Protein AF-A0A2W5YPB1-F1 (afdb_monomer)

Foldseek 3Di:
DDDDDDDDDDDDDDDDDDDDDDDDDDDDDDDDDDDDDDDDDDDDDDDDDDPPPPPPPPVDPCLPPVQPAAWDFADDLQRVNQLVLQCVLDVQFDSVLSSQLSNLLQVLLVVCLVQQVFDPPLVVSVVCVVVVVTLDQAQVLSQLSSLVSSVVVVGDQKDKFWKWFPPPDPPIHIWIWIHTPPDDRQQTKTWGSRRRSSGTIIGGQVRHVVTDIDTDPPVSVVCVVCVVVSCVSDDDDDPDPDPDPPPPDPPDDDDDD

Mean predicted aligned error: 16.76 Å

Radius of gyration: 35.08 Å; Cα contacts (8 Å, |Δi|>4): 303; chains: 1; bounding box: 70×131×102 Å

Solvent-accessible surface area (backbone atoms only — not comparable to full-atom values): 16280 Å² total; per-residue (Å²): 134,89,77,91,86,88,90,87,80,87,81,85,92,82,87,88,80,89,82,88,90,82,89,90,86,91,82,90,85,89,86,89,83,90,87,87,84,83,88,84,89,81,83,88,84,87,84,82,87,77,88,76,78,76,79,74,78,72,75,69,89,49,80,81,64,75,66,73,58,61,57,39,71,61,87,46,44,74,28,65,66,59,28,51,52,53,44,66,58,33,93,77,37,50,73,66,56,28,45,52,49,38,30,50,48,28,49,46,15,48,50,50,23,61,75,48,63,58,44,86,55,44,68,56,34,45,50,33,34,75,74,64,79,34,84,57,68,46,40,59,56,47,26,48,55,46,49,56,58,54,56,72,65,65,63,83,38,49,39,82,41,35,30,36,20,56,79,96,46,96,77,46,43,38,29,33,29,40,28,31,63,94,51,62,72,72,71,11,37,33,45,33,29,40,86,59,51,14,45,25,30,36,29,40,46,80,28,35,87,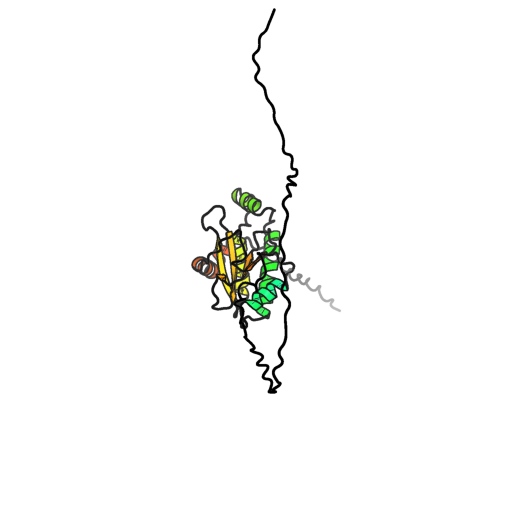94,54,65,73,43,82,38,66,65,60,40,50,52,48,71,76,39,48,71,72,66,50,66,67,47,86,72,80,72,76,76,77,71,80,70,77,74,77,76,72,76,79,72,82,77,85,81,131

Structure (mmCIF, N/CA/C/O backbone):
data_AF-A0A2W5YPB1-F1
#
_entry.id   AF-A0A2W5YPB1-F1
#
loop_
_atom_site.group_PDB
_atom_site.id
_atom_site.type_symbol
_atom_site.label_atom_id
_atom_site.label_alt_id
_atom_site.label_comp_id
_atom_site.label_asym_id
_atom_site.label_entity_id
_atom_site.label_seq_id
_atom_site.pdbx_PDB_ins_code
_atom_site.Cartn_x
_atom_site.Cartn_y
_atom_site.Cartn_z
_atom_site.occupancy
_atom_site.B_iso_or_equiv
_atom_site.auth_seq_id
_atom_site.auth_comp_id
_atom_site.auth_asym_id
_atom_site.auth_atom_id
_atom_site.pdbx_PDB_model_num
ATOM 1 N N . MET A 1 1 ? 52.268 45.381 -39.923 1.00 36.53 1 MET A N 1
ATOM 2 C CA . MET A 1 1 ? 51.675 46.737 -39.894 1.00 36.53 1 MET A CA 1
ATOM 3 C C . MET A 1 1 ? 50.297 46.598 -39.264 1.00 36.53 1 MET A C 1
ATOM 5 O O . MET A 1 1 ? 49.492 45.867 -39.812 1.00 36.53 1 MET A O 1
ATOM 9 N N . SER A 1 2 ? 50.185 46.884 -37.963 1.00 35.41 2 SER A N 1
ATOM 10 C CA . SER A 1 2 ? 49.563 48.104 -37.390 1.00 35.41 2 SER A CA 1
ATOM 11 C C . SER A 1 2 ? 48.044 48.158 -37.581 1.00 35.41 2 SER A C 1
ATOM 13 O O . SER A 1 2 ? 47.582 47.923 -38.683 1.00 35.41 2 SER A O 1
ATOM 15 N N . ALA A 1 3 ? 47.189 48.565 -36.645 1.00 39.56 3 ALA A N 1
A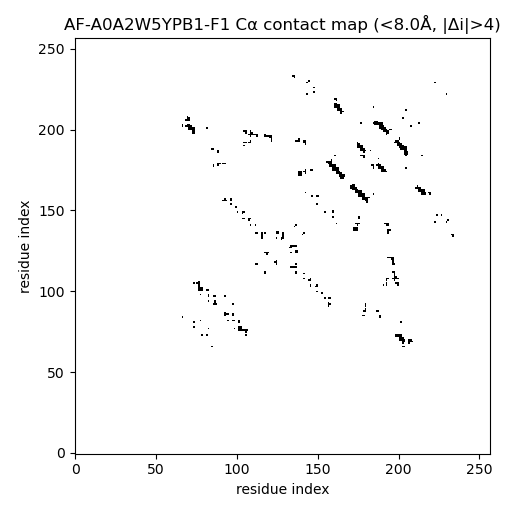TOM 16 C CA . ALA A 1 3 ? 47.226 48.856 -35.208 1.00 39.56 3 ALA A CA 1
ATOM 17 C C . ALA A 1 3 ? 45.791 49.336 -34.849 1.00 39.56 3 ALA A C 1
ATOM 19 O O . ALA A 1 3 ? 45.229 50.089 -35.631 1.00 39.56 3 ALA A O 1
ATOM 20 N N . VAL A 1 4 ? 45.260 48.943 -33.674 1.00 40.31 4 VAL A N 1
ATOM 21 C CA . VAL A 1 4 ? 44.560 49.794 -32.662 1.00 40.31 4 VAL A CA 1
ATOM 22 C C . VAL A 1 4 ? 43.273 50.554 -33.123 1.00 40.31 4 VAL A C 1
ATOM 24 O O . VAL A 1 4 ? 43.313 51.332 -34.058 1.00 40.31 4 VAL A O 1
ATOM 27 N N . ARG A 1 5 ? 42.082 50.472 -32.485 1.00 39.62 5 ARG A N 1
ATOM 28 C CA . ARG A 1 5 ? 41.764 50.938 -31.111 1.00 39.62 5 ARG A CA 1
ATOM 29 C C . ARG A 1 5 ? 40.332 50.565 -30.627 1.00 39.62 5 ARG A C 1
ATOM 31 O O . ARG A 1 5 ? 39.352 50.743 -31.335 1.00 39.62 5 ARG A O 1
ATOM 38 N N . THR A 1 6 ? 40.284 50.133 -29.364 1.00 41.47 6 THR A N 1
ATOM 39 C CA . THR A 1 6 ? 39.246 50.054 -28.296 1.00 41.47 6 THR A CA 1
ATOM 40 C C . THR A 1 6 ? 37.833 50.668 -28.422 1.00 41.47 6 THR A C 1
ATOM 42 O O . THR A 1 6 ? 37.699 51.847 -28.746 1.00 41.47 6 THR A O 1
ATOM 45 N N . ARG A 1 7 ? 36.857 50.010 -27.754 1.00 36.94 7 ARG A N 1
ATOM 46 C CA . ARG A 1 7 ? 36.173 50.574 -26.558 1.00 36.94 7 ARG A CA 1
ATOM 47 C C . ARG A 1 7 ? 35.634 49.476 -25.619 1.00 36.94 7 ARG A C 1
ATOM 49 O O . ARG A 1 7 ? 34.953 48.561 -26.056 1.00 36.94 7 ARG A O 1
ATOM 56 N N . SER A 1 8 ? 35.960 49.598 -24.331 1.00 33.66 8 SER A N 1
ATOM 57 C CA . SER A 1 8 ? 35.578 48.726 -23.208 1.00 33.66 8 SER A CA 1
ATOM 58 C C . SER A 1 8 ? 34.534 49.422 -22.320 1.00 33.66 8 SER A C 1
ATOM 60 O O . SER A 1 8 ? 34.609 50.639 -22.130 1.00 33.66 8 SER A O 1
ATOM 62 N N . ARG A 1 9 ? 33.593 48.652 -21.753 1.00 40.44 9 ARG A N 1
ATOM 63 C CA . ARG A 1 9 ? 32.772 49.012 -20.582 1.00 40.44 9 ARG A CA 1
ATOM 64 C C . ARG A 1 9 ? 32.703 47.817 -19.612 1.00 40.44 9 ARG A C 1
ATOM 66 O O . ARG A 1 9 ? 32.004 46.848 -19.867 1.00 40.44 9 ARG A O 1
ATOM 73 N N . ASN A 1 10 ? 33.515 47.897 -18.554 1.00 33.47 10 ASN A N 1
ATOM 74 C CA . ASN A 1 10 ? 33.201 47.778 -17.111 1.00 33.47 10 ASN A CA 1
ATOM 75 C C . ASN A 1 10 ? 31.731 47.424 -16.730 1.00 33.47 10 ASN A C 1
ATOM 77 O O . ASN A 1 10 ? 30.825 47.943 -17.365 1.00 33.47 10 ASN A O 1
ATOM 81 N N . PHE A 1 11 ? 31.386 46.676 -15.663 1.00 34.41 11 PHE A N 1
ATOM 82 C CA . PHE A 1 11 ? 32.069 46.400 -14.386 1.00 34.41 11 PHE A CA 1
ATOM 83 C C . PHE A 1 11 ? 31.413 45.222 -13.607 1.00 34.41 11 PHE A C 1
ATOM 85 O O . PHE A 1 11 ? 30.234 44.934 -13.782 1.00 34.41 11 PHE A O 1
ATOM 92 N N . ARG A 1 12 ? 32.220 44.618 -12.719 1.00 35.50 12 ARG A N 1
ATOM 93 C CA . ARG A 1 12 ? 31.981 43.613 -11.646 1.00 35.50 12 ARG A CA 1
ATOM 94 C C . ARG A 1 12 ? 30.750 43.927 -10.762 1.00 35.50 12 ARG A C 1
ATOM 96 O O . ARG A 1 12 ? 30.466 45.099 -10.561 1.00 35.50 12 ARG A O 1
ATOM 103 N N . GLY A 1 13 ? 29.987 42.985 -10.193 1.00 36.00 13 GLY A N 1
ATOM 104 C CA . GLY A 1 13 ? 30.371 41.803 -9.402 1.00 36.00 13 GLY A CA 1
ATOM 105 C C . GLY A 1 13 ? 30.494 42.168 -7.908 1.00 36.00 13 GLY A C 1
ATOM 106 O O . GLY A 1 13 ? 31.365 42.976 -7.592 1.00 36.00 13 GLY A O 1
ATOM 107 N N . ARG A 1 14 ? 29.622 41.630 -7.032 1.00 37.34 14 ARG A N 1
ATOM 108 C CA . ARG A 1 14 ? 29.717 41.517 -5.544 1.00 37.34 14 ARG A CA 1
ATOM 109 C C . ARG A 1 14 ? 28.406 40.883 -5.021 1.00 37.34 14 ARG A C 1
ATOM 111 O O . ARG A 1 14 ? 27.349 41.393 -5.366 1.00 37.34 14 ARG A O 1
ATOM 118 N N . GLU A 1 15 ? 28.382 39.661 -4.481 1.00 37.25 15 GLU A N 1
ATOM 119 C CA . GLU A 1 15 ? 28.854 39.156 -3.166 1.00 37.25 15 GLU A CA 1
ATOM 120 C C . GLU A 1 15 ? 28.053 39.681 -1.959 1.00 37.25 15 GLU A C 1
ATOM 122 O O . GLU A 1 15 ? 27.931 40.886 -1.743 1.00 37.25 15 GLU A O 1
ATOM 127 N N . PHE A 1 16 ? 27.518 38.710 -1.212 1.00 39.00 16 PHE A N 1
ATOM 128 C CA . PHE A 1 16 ? 26.750 38.771 0.032 1.00 39.00 16 PHE A CA 1
ATOM 129 C C . PHE A 1 16 ? 27.633 39.134 1.240 1.00 39.00 16 PHE A C 1
ATOM 131 O O . PHE A 1 16 ? 28.774 38.691 1.318 1.00 39.00 16 PHE A O 1
ATOM 138 N N . SER A 1 17 ? 27.071 39.832 2.234 1.00 35.50 17 SER A N 1
ATOM 139 C CA . SER A 1 17 ? 27.480 39.701 3.642 1.00 35.50 17 SER A CA 1
ATOM 140 C C . SER A 1 17 ? 26.365 40.169 4.579 1.00 35.50 17 SER A C 1
ATOM 142 O O . SER A 1 17 ? 25.800 41.247 4.400 1.00 35.50 17 SER A O 1
ATOM 144 N N . GLU A 1 18 ? 26.091 39.344 5.589 1.00 37.59 18 GLU A N 1
ATOM 145 C CA . GLU A 1 18 ? 25.415 39.674 6.848 1.00 37.59 18 GLU A CA 1
ATOM 146 C C . GLU A 1 18 ? 26.130 40.828 7.579 1.00 37.59 18 GLU A C 1
ATOM 148 O O . GLU A 1 18 ? 27.333 41.002 7.373 1.00 37.59 18 GLU A O 1
ATOM 153 N N . PHE A 1 19 ? 25.408 41.583 8.429 1.00 32.97 19 PHE A N 1
ATOM 154 C CA . PHE A 1 19 ? 25.691 41.810 9.868 1.00 32.97 19 PHE A CA 1
ATOM 155 C C . PHE A 1 19 ? 24.983 43.077 10.420 1.00 32.97 19 PHE A C 1
ATOM 157 O O . PHE A 1 19 ? 25.068 44.151 9.834 1.00 32.97 19 PHE A O 1
ATOM 164 N N . LEU A 1 20 ? 24.344 42.912 11.588 1.00 33.34 20 LEU A N 1
ATOM 165 C CA . LEU A 1 20 ? 24.031 43.887 12.654 1.00 33.34 20 LEU A CA 1
ATOM 166 C C . LEU A 1 20 ? 23.312 45.217 12.346 1.00 33.34 20 LEU A C 1
ATOM 168 O O . LEU A 1 20 ? 23.898 46.165 11.834 1.00 33.34 20 LEU A O 1
ATOM 172 N N . ILE A 1 21 ? 22.112 45.365 12.922 1.00 34.91 21 ILE A N 1
ATOM 173 C CA . ILE A 1 21 ? 21.618 46.661 13.411 1.00 34.91 21 ILE A CA 1
ATOM 174 C C . ILE A 1 21 ? 21.247 46.495 14.887 1.00 34.91 21 ILE A C 1
ATOM 176 O O . ILE A 1 21 ? 20.274 45.830 15.234 1.00 34.91 21 ILE A O 1
ATOM 180 N N . GLU A 1 22 ? 22.064 47.102 15.741 1.00 34.94 22 GLU A N 1
ATOM 181 C CA . GLU A 1 22 ? 21.822 47.335 17.160 1.00 34.94 22 GLU A CA 1
ATOM 182 C C . GLU A 1 22 ? 21.812 48.858 17.380 1.00 34.94 22 GLU A C 1
ATOM 184 O O . GLU A 1 22 ? 22.595 49.567 16.747 1.00 34.94 22 GLU A O 1
ATOM 189 N N . ARG A 1 23 ? 20.991 49.299 18.346 1.00 38.91 23 ARG A N 1
ATOM 190 C CA . ARG A 1 23 ? 20.948 50.620 19.015 1.00 38.91 23 ARG A CA 1
ATOM 191 C C . ARG A 1 23 ? 20.133 51.730 18.340 1.00 38.91 23 ARG A C 1
ATOM 193 O O . ARG A 1 23 ? 20.544 52.317 17.352 1.00 38.91 23 ARG A O 1
ATOM 200 N N . ASP A 1 24 ? 19.032 52.102 18.997 1.00 35.56 24 ASP A N 1
ATOM 201 C CA . ASP A 1 24 ? 19.035 53.357 19.758 1.00 35.56 24 ASP A CA 1
ATOM 202 C C . ASP A 1 24 ? 18.019 53.348 20.918 1.00 35.56 24 ASP A C 1
ATOM 204 O O . ASP A 1 24 ? 16.839 53.038 20.773 1.00 35.56 24 ASP A O 1
ATOM 208 N N . LEU A 1 25 ? 18.549 53.675 22.098 1.00 31.39 25 LEU A N 1
ATOM 209 C CA . LEU A 1 25 ? 17.903 53.895 23.391 1.00 31.39 25 LEU A CA 1
ATOM 210 C C . LEU A 1 25 ? 17.980 55.399 23.682 1.00 31.39 25 LEU A C 1
ATOM 212 O O . LEU A 1 25 ? 19.091 55.920 23.652 1.00 31.39 25 LEU A O 1
ATOM 216 N N . ALA A 1 26 ? 16.872 56.056 24.058 1.00 32.38 26 ALA A N 1
ATOM 217 C CA . ALA A 1 26 ? 16.827 57.066 25.137 1.00 32.38 26 ALA A CA 1
ATOM 218 C C . ALA A 1 26 ? 15.461 57.780 25.263 1.00 32.38 26 ALA A C 1
ATOM 220 O O . ALA A 1 26 ? 14.990 58.374 24.298 1.00 32.38 26 ALA A O 1
ATOM 221 N N . ALA A 1 27 ? 14.923 57.767 26.499 1.00 32.59 27 ALA A N 1
ATOM 222 C CA . ALA A 1 27 ? 14.118 58.781 27.234 1.00 32.59 27 ALA A CA 1
ATOM 223 C C . ALA A 1 27 ? 13.017 58.064 28.069 1.00 32.59 27 ALA A C 1
ATOM 225 O O . ALA A 1 27 ? 12.067 57.558 27.488 1.00 32.59 27 ALA A O 1
ATOM 226 N N . VAL A 1 28 ? 13.103 57.776 29.387 1.00 32.88 28 VAL A N 1
ATOM 227 C CA . VAL A 1 28 ? 13.356 58.581 30.622 1.00 32.88 28 VAL A CA 1
ATOM 228 C C . VAL A 1 28 ? 12.350 59.741 30.762 1.00 32.88 28 VAL A C 1
ATOM 230 O O . VAL A 1 28 ? 12.279 60.547 29.851 1.00 32.88 28 VAL A O 1
ATOM 233 N N . SER A 1 29 ? 11.598 60.007 31.845 1.00 31.31 29 SER A N 1
ATOM 234 C CA . SER A 1 29 ? 11.254 59.377 33.140 1.00 31.31 29 SER A CA 1
ATOM 235 C C . SER A 1 29 ? 10.199 60.276 33.849 1.00 31.31 29 SER A C 1
ATOM 237 O O . SER A 1 29 ? 10.063 61.448 33.503 1.00 31.31 29 SER A O 1
ATOM 239 N N . ALA A 1 30 ? 9.572 59.735 34.907 1.00 34.03 30 ALA A N 1
ATOM 240 C CA . ALA A 1 30 ? 8.941 60.388 36.072 1.00 34.03 30 ALA A CA 1
ATOM 241 C C . ALA A 1 30 ? 7.451 60.797 36.007 1.00 34.03 30 ALA A C 1
ATOM 243 O O . ALA A 1 30 ? 7.074 61.721 35.296 1.00 34.03 30 ALA A O 1
ATOM 244 N N . LYS A 1 31 ? 6.623 60.245 36.919 1.00 32.19 31 LYS A N 1
ATOM 245 C CA . LYS A 1 31 ? 6.399 60.821 38.270 1.00 32.19 31 LYS A CA 1
ATOM 246 C C . LYS A 1 31 ? 5.488 59.934 39.145 1.00 32.19 31 LYS A C 1
ATOM 248 O O . LYS A 1 31 ? 4.359 59.631 38.782 1.00 32.19 31 LYS A O 1
ATOM 253 N N . GLN A 1 32 ? 5.975 59.579 40.334 1.00 34.25 32 GLN A N 1
ATOM 254 C CA . GLN A 1 32 ? 5.224 58.996 41.456 1.00 34.25 32 GLN A CA 1
ATOM 255 C C . GLN A 1 32 ? 4.548 60.102 42.290 1.00 34.25 32 GLN A C 1
ATOM 257 O O . GLN A 1 32 ? 5.156 61.146 42.531 1.00 34.25 32 GLN A O 1
ATOM 262 N N . LYS A 1 33 ? 3.345 59.838 42.819 1.00 36.00 33 LYS A N 1
ATOM 263 C CA . LYS A 1 33 ? 2.802 60.469 44.037 1.00 36.00 33 LYS A CA 1
ATOM 264 C C . LYS A 1 33 ? 2.030 59.418 44.835 1.00 36.00 33 LYS A C 1
ATOM 266 O O . LYS A 1 33 ? 1.100 58.815 44.313 1.00 36.00 33 LYS A O 1
ATOM 271 N N . GLY A 1 34 ? 2.448 59.192 46.077 1.00 32.06 34 GLY A N 1
ATOM 272 C CA . GLY A 1 34 ? 1.743 58.346 47.035 1.00 32.06 34 GLY A CA 1
ATOM 273 C C . GLY A 1 34 ? 0.664 59.109 47.797 1.00 32.06 34 GLY A C 1
ATOM 274 O O . GLY A 1 34 ? 0.725 60.332 47.889 1.00 32.06 34 GLY A O 1
ATOM 275 N N . VAL A 1 35 ? -0.271 58.365 48.389 1.00 34.91 35 VAL A N 1
ATOM 276 C CA . VAL A 1 35 ? -1.017 58.754 49.593 1.00 34.91 35 VAL A CA 1
ATOM 277 C C . VAL A 1 35 ? -1.272 57.483 50.402 1.00 34.91 35 VAL A C 1
ATOM 279 O O . VAL A 1 35 ? -1.784 56.491 49.893 1.00 34.91 35 VAL A O 1
ATOM 282 N N . MET A 1 36 ? -0.880 57.531 51.668 1.00 31.61 36 MET A N 1
ATOM 283 C CA . MET A 1 36 ? -1.140 56.554 52.714 1.00 31.61 36 MET A CA 1
ATOM 284 C C . MET A 1 36 ? -2.162 57.211 53.646 1.00 31.61 36 MET A C 1
ATOM 286 O O . MET A 1 36 ? -1.851 58.287 54.143 1.00 31.61 36 MET A O 1
ATOM 290 N N . PHE A 1 37 ? -3.340 56.619 53.894 1.00 30.28 37 PHE A N 1
ATOM 291 C CA . PHE A 1 37 ? -4.067 56.809 55.163 1.00 30.28 37 PHE A CA 1
ATOM 292 C C . PHE A 1 37 ? -5.229 55.804 55.357 1.00 30.28 37 PHE A C 1
ATOM 294 O O . PHE A 1 37 ? -6.240 55.832 54.668 1.00 30.28 37 PHE A O 1
ATOM 301 N N . THR A 1 38 ? -5.055 54.977 56.394 1.00 33.53 38 THR A N 1
ATOM 302 C CA . THR A 1 38 ? -6.007 54.597 57.463 1.00 33.53 38 THR A CA 1
ATOM 303 C C . THR A 1 38 ? -7.209 53.658 57.280 1.00 33.53 38 THR A C 1
ATOM 305 O O . THR A 1 38 ? -8.191 53.971 56.626 1.00 33.53 38 THR A O 1
ATOM 308 N N . ARG A 1 39 ? -7.144 52.600 58.116 1.00 37.84 39 ARG A N 1
ATOM 309 C CA . ARG A 1 39 ? -8.140 52.055 59.073 1.00 37.84 39 ARG A CA 1
ATOM 310 C C . ARG A 1 39 ? -9.594 51.880 58.600 1.00 37.84 39 ARG A C 1
ATOM 312 O O . ARG A 1 39 ? -10.325 52.858 58.520 1.00 37.84 39 ARG A O 1
ATOM 319 N N . ARG A 1 40 ? -10.088 50.636 58.682 1.00 40.41 40 ARG A N 1
ATOM 320 C CA . ARG A 1 40 ? -11.016 50.191 59.752 1.00 40.41 40 ARG A CA 1
ATOM 321 C C . ARG A 1 40 ? -11.336 48.694 59.663 1.00 40.41 40 ARG A C 1
ATOM 323 O O . ARG A 1 40 ? -11.463 48.130 58.587 1.00 40.41 40 ARG A O 1
ATOM 330 N N . CYS A 1 41 ? -11.440 48.095 60.845 1.00 40.72 41 CYS A N 1
ATOM 331 C CA . CYS A 1 41 ? -11.852 46.729 61.143 1.00 40.72 41 CYS A CA 1
ATOM 332 C C . CYS A 1 41 ? -13.292 46.452 60.690 1.00 40.72 41 CYS A C 1
ATOM 334 O O . CYS A 1 41 ? -14.121 47.332 60.884 1.00 40.72 41 CYS A O 1
ATOM 336 N N . PHE A 1 42 ? -13.604 45.228 60.247 1.00 40.00 42 PHE A N 1
ATOM 337 C CA . PHE A 1 42 ? -14.906 44.585 60.485 1.00 40.00 42 PHE A CA 1
ATOM 338 C C . PHE A 1 42 ? -14.801 43.048 60.381 1.00 40.00 42 PHE A C 1
ATOM 340 O O . PHE A 1 42 ? -14.468 42.502 59.339 1.00 40.00 42 PHE A O 1
ATOM 347 N N . ASN A 1 43 ? -15.038 42.421 61.536 1.00 36.38 43 ASN A N 1
ATOM 348 C CA . ASN A 1 43 ? -15.650 41.134 61.886 1.00 36.38 43 ASN A CA 1
ATOM 349 C C . ASN A 1 43 ? -15.561 39.869 61.008 1.00 36.38 43 ASN A C 1
ATOM 351 O O . ASN A 1 43 ? -15.847 39.836 59.818 1.00 36.38 43 ASN A O 1
ATOM 355 N N . ALA A 1 44 ? -15.303 38.789 61.750 1.00 39.47 44 ALA A N 1
ATOM 356 C CA . ALA A 1 44 ? -15.444 37.378 61.434 1.00 39.47 44 ALA A CA 1
ATOM 357 C C . ALA A 1 44 ? -16.850 36.958 60.968 1.00 39.47 44 ALA A C 1
ATOM 359 O O . ALA A 1 44 ? -17.840 37.464 61.489 1.00 39.47 44 ALA A O 1
ATOM 360 N N . ALA A 1 45 ? -16.916 35.922 60.125 1.00 41.34 45 ALA A N 1
ATOM 361 C CA . ALA A 1 45 ? -17.815 34.780 60.311 1.00 41.34 45 ALA A CA 1
ATOM 362 C C . ALA A 1 45 ? -17.443 33.615 59.376 1.00 41.34 45 ALA A C 1
ATOM 364 O O . ALA A 1 45 ? -16.977 33.790 58.255 1.00 41.34 45 ALA A O 1
ATOM 365 N N . ILE A 1 46 ? -17.646 32.429 59.932 1.00 45.59 46 ILE A N 1
ATOM 366 C CA . ILE A 1 46 ? -17.407 31.061 59.467 1.00 45.59 46 ILE A CA 1
ATOM 367 C C . ILE A 1 46 ? -18.370 30.701 58.314 1.00 45.59 46 ILE A C 1
ATOM 369 O O . ILE A 1 46 ? -19.464 31.253 58.270 1.00 45.59 46 ILE A O 1
ATOM 373 N N . VAL A 1 47 ? -18.003 29.747 57.439 1.00 41.75 47 VAL A N 1
ATOM 374 C CA . VAL A 1 47 ? -18.781 28.516 57.119 1.00 41.75 47 VAL A CA 1
ATOM 375 C C . VAL A 1 47 ? -18.326 27.848 55.807 1.00 41.75 47 VAL A C 1
ATOM 377 O O . VAL A 1 47 ? -18.365 28.431 54.733 1.00 41.75 47 VAL A O 1
ATOM 380 N N . ALA A 1 48 ? -17.963 26.573 55.990 1.00 40.78 48 ALA A N 1
ATOM 381 C CA . ALA A 1 48 ? -18.111 25.383 55.147 1.00 40.78 48 ALA A CA 1
ATOM 382 C C . ALA A 1 48 ? -17.556 25.335 53.718 1.00 40.78 48 ALA A C 1
ATOM 384 O O . ALA A 1 48 ? -17.873 26.116 52.827 1.00 40.78 48 ALA A O 1
ATOM 385 N N . GLY A 1 49 ? -16.785 24.268 53.511 1.00 45.19 49 GLY A N 1
ATOM 386 C CA . GLY A 1 49 ? -16.297 23.843 52.219 1.00 45.19 49 GLY A CA 1
ATOM 387 C C . GLY A 1 49 ? -17.369 23.237 51.321 1.00 45.19 49 GLY A C 1
ATOM 388 O O . GLY A 1 49 ? -18.367 22.678 51.765 1.00 45.19 49 GLY A O 1
ATOM 389 N N . ALA A 1 50 ? -17.060 23.303 50.035 1.00 46.62 50 ALA A N 1
ATOM 390 C CA . ALA A 1 50 ? -17.501 22.379 49.006 1.00 46.62 50 ALA A CA 1
ATOM 391 C C . ALA A 1 50 ? -16.482 22.491 47.864 1.00 46.62 50 ALA A C 1
ATOM 393 O O . ALA A 1 50 ? -16.616 23.313 46.959 1.00 46.62 50 ALA A O 1
ATOM 394 N N . THR A 1 51 ? -15.409 21.701 47.920 1.00 48.25 51 THR A N 1
ATOM 395 C CA . THR A 1 51 ? -14.544 21.470 46.757 1.00 48.25 51 THR A CA 1
ATOM 396 C C . THR A 1 51 ? -15.315 20.612 45.761 1.00 48.25 51 THR A C 1
ATOM 398 O O . THR A 1 51 ? -15.217 19.388 45.765 1.00 48.25 51 THR A O 1
ATOM 401 N N . ALA A 1 52 ? -16.120 21.259 44.922 1.00 47.53 52 ALA A N 1
ATOM 402 C CA . ALA A 1 52 ? -16.665 20.653 43.720 1.00 47.53 52 ALA A CA 1
ATOM 403 C C . ALA A 1 52 ? -15.524 20.524 42.703 1.00 47.53 52 ALA A C 1
ATOM 405 O O . ALA A 1 52 ? -15.233 21.441 41.937 1.00 47.53 52 ALA A O 1
ATOM 406 N N . MET A 1 53 ? -14.832 19.384 42.736 1.00 51.12 53 MET A N 1
ATOM 407 C CA . MET A 1 53 ? -13.914 18.981 41.678 1.00 51.12 53 MET A CA 1
ATOM 408 C C . MET A 1 53 ? -14.771 18.652 40.453 1.00 51.12 53 MET A C 1
ATOM 410 O O . MET A 1 53 ? -15.240 17.530 40.277 1.00 51.12 53 MET A O 1
ATOM 414 N N . ALA A 1 54 ? -15.056 19.670 39.642 1.00 44.09 54 ALA A N 1
ATOM 415 C CA . ALA A 1 54 ? -15.644 19.483 38.331 1.00 44.09 54 ALA A CA 1
ATOM 416 C C . ALA A 1 54 ? -14.632 18.704 37.483 1.00 44.09 54 ALA A C 1
ATOM 418 O O . ALA A 1 54 ? -13.698 19.275 36.922 1.00 44.09 54 ALA A O 1
ATOM 419 N N . LEU A 1 55 ? -14.805 17.382 37.407 1.00 48.91 55 LEU A N 1
ATOM 420 C CA . LEU A 1 55 ? -14.237 16.571 36.338 1.00 48.91 55 LEU A CA 1
ATOM 421 C C . LEU A 1 55 ? -14.957 16.970 35.049 1.00 48.91 55 LEU A C 1
ATOM 423 O O . LEU A 1 55 ? -15.863 16.292 34.570 1.00 48.91 55 LEU A O 1
ATOM 427 N N . ALA A 1 56 ? -14.557 18.114 34.498 1.00 48.56 56 ALA A N 1
ATOM 428 C CA . ALA A 1 56 ? -14.722 18.380 33.090 1.00 48.56 56 ALA A CA 1
ATOM 429 C C . ALA A 1 56 ? -13.895 17.314 32.368 1.00 48.56 56 ALA A C 1
ATOM 431 O O . ALA A 1 56 ? -12.687 17.455 32.175 1.00 48.56 56 ALA A O 1
ATOM 432 N N . VAL A 1 57 ? -14.550 16.211 32.001 1.00 50.06 57 VAL A N 1
ATOM 433 C CA . VAL A 1 57 ? -14.078 15.344 30.927 1.00 50.06 57 VAL A CA 1
ATOM 434 C C . VAL A 1 57 ? -14.194 16.185 29.661 1.00 50.06 57 VAL A C 1
ATOM 436 O O . VAL A 1 57 ? -15.145 16.084 28.892 1.00 50.06 57 VAL A O 1
ATOM 439 N N . CYS A 1 58 ? -13.225 17.080 29.472 1.00 40.47 58 CYS A N 1
ATOM 440 C CA . CYS A 1 58 ? -12.832 17.520 28.154 1.00 40.47 58 CYS A CA 1
ATOM 441 C C . CYS A 1 58 ? -12.421 16.240 27.439 1.00 40.47 58 CYS A C 1
ATOM 443 O O . CYS A 1 58 ? -11.291 15.793 27.598 1.00 40.47 58 CYS A O 1
ATOM 445 N N . ALA A 1 59 ? -13.350 15.605 26.725 1.00 54.41 59 ALA A N 1
ATOM 446 C CA . ALA A 1 59 ? -12.991 14.676 25.675 1.00 54.41 59 ALA A CA 1
ATOM 447 C C . ALA A 1 59 ? -12.254 15.532 24.647 1.00 54.41 59 ALA A C 1
ATOM 449 O O . ALA A 1 59 ? -12.900 16.321 23.949 1.00 54.41 59 ALA A O 1
ATOM 450 N N . PRO A 1 60 ? -10.913 15.485 24.581 1.00 42.06 60 PRO A N 1
ATOM 451 C CA . PRO A 1 60 ? -10.240 16.223 23.549 1.00 42.06 60 PRO A CA 1
ATOM 452 C C . PRO A 1 60 ? -10.630 15.514 22.257 1.00 42.06 60 PRO A C 1
ATOM 454 O O . PRO A 1 60 ? -10.629 14.286 22.156 1.00 42.06 60 PRO A O 1
ATOM 457 N N . SER A 1 61 ? -10.982 16.287 21.250 1.00 50.22 61 SER A N 1
ATOM 458 C CA . SER A 1 61 ? -10.966 15.869 19.859 1.00 50.22 61 SER A CA 1
ATOM 459 C C . SER A 1 61 ? -9.518 15.526 19.460 1.00 50.22 61 SER A C 1
ATOM 461 O O . SER A 1 61 ? -8.874 16.243 18.707 1.00 50.22 61 SER A O 1
ATOM 463 N N . THR A 1 62 ? -8.971 14.432 20.000 1.00 40.72 62 THR A N 1
ATOM 464 C CA . THR A 1 62 ? -7.587 13.962 19.813 1.00 40.72 62 THR A CA 1
ATOM 465 C C . THR A 1 62 ? -7.455 12.923 18.713 1.00 40.72 62 THR A C 1
AT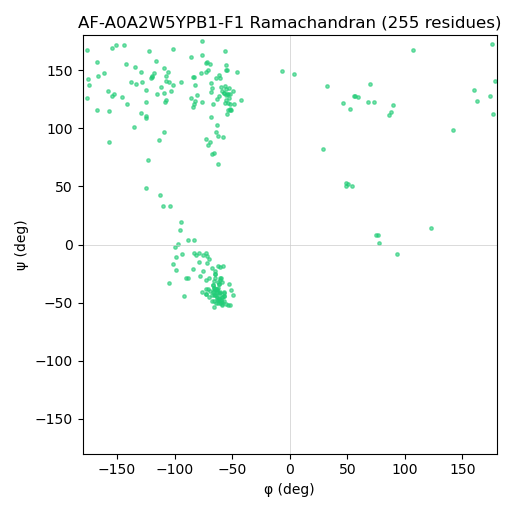OM 467 O O . THR A 1 62 ? -6.398 12.318 18.568 1.00 40.72 62 THR A O 1
ATOM 470 N N . ARG A 1 63 ? -8.470 12.715 17.871 1.00 42.28 63 ARG A N 1
ATOM 471 C CA . ARG A 1 63 ? -8.337 11.751 16.767 1.00 42.28 63 ARG A CA 1
ATOM 472 C C . ARG A 1 63 ? -7.274 12.170 15.736 1.00 42.28 63 ARG A C 1
ATOM 474 O O . ARG A 1 63 ? -6.713 11.307 15.078 1.00 42.28 63 ARG A O 1
ATOM 481 N N . ALA A 1 64 ? -6.946 13.465 15.652 1.00 39.16 64 ALA A N 1
ATOM 482 C CA . ALA A 1 64 ? -5.956 14.005 14.714 1.00 39.16 64 ALA A CA 1
ATOM 483 C C . ALA A 1 64 ? -4.490 13.924 15.196 1.00 39.16 64 ALA A C 1
ATOM 485 O O . ALA A 1 64 ? -3.590 13.936 14.368 1.00 39.16 64 ALA A O 1
ATOM 486 N N . SER A 1 65 ? -4.234 13.805 16.507 1.00 44.91 65 SER A N 1
ATOM 487 C CA . SER A 1 65 ? -2.863 13.745 17.062 1.00 44.91 65 SER A CA 1
ATOM 488 C C . SER A 1 65 ? -2.395 12.309 17.368 1.00 44.91 65 SER A C 1
ATOM 490 O O . SER A 1 65 ? -1.219 12.054 17.605 1.00 44.91 65 SER A O 1
ATOM 492 N N . LEU A 1 66 ? -3.303 11.328 17.316 1.00 44.56 66 LEU A N 1
ATOM 493 C CA . LEU A 1 66 ? -3.023 9.931 17.682 1.00 44.56 66 LEU A CA 1
ATOM 494 C C . LEU A 1 66 ? -2.281 9.111 16.606 1.00 44.56 66 LEU A C 1
ATOM 496 O O . LEU A 1 66 ? -1.862 7.990 16.894 1.00 44.56 66 LEU A O 1
ATOM 500 N N . PHE A 1 67 ? -2.093 9.661 15.400 1.00 51.00 67 PHE A N 1
ATOM 501 C CA . PHE A 1 67 ? -1.286 9.050 14.333 1.00 51.00 67 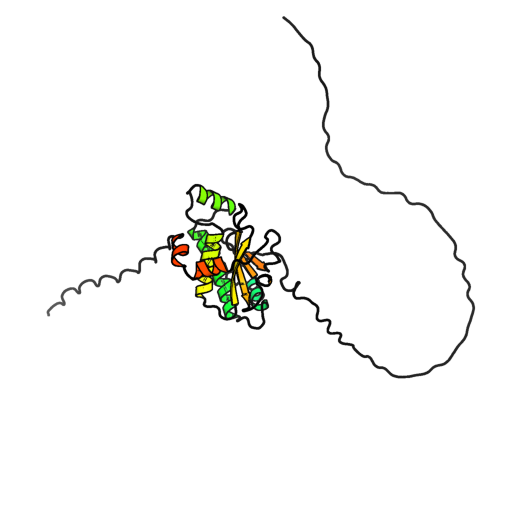PHE A CA 1
ATOM 502 C C . PHE A 1 67 ? 0.131 9.620 14.208 1.00 51.00 67 PHE A C 1
ATOM 504 O O . PHE A 1 67 ? 0.873 9.104 13.388 1.00 51.00 67 PHE A O 1
ATOM 511 N N . GLY A 1 68 ? 0.496 10.625 15.020 1.00 43.62 68 GLY A N 1
ATOM 512 C CA . GLY A 1 68 ? 1.858 11.143 15.184 1.00 43.62 68 GLY A CA 1
ATOM 513 C C . GLY A 1 68 ? 2.789 11.006 13.976 1.00 43.62 68 GLY A C 1
ATOM 514 O O . GLY A 1 68 ? 3.635 10.121 13.974 1.00 43.62 68 GLY A O 1
ATOM 515 N N . GLY A 1 69 ? 2.691 11.926 13.020 1.00 66.56 69 GLY A N 1
ATOM 516 C CA . GLY A 1 69 ? 3.780 12.188 12.082 1.00 66.56 69 GLY A CA 1
ATOM 517 C C . GLY A 1 69 ? 3.572 11.692 10.658 1.00 66.56 69 GLY A C 1
ATOM 518 O O . GLY A 1 69 ? 2.625 10.973 10.335 1.00 66.56 69 GLY A O 1
ATOM 519 N N . ASP A 1 70 ? 4.472 12.188 9.821 1.00 80.44 70 ASP A N 1
ATOM 520 C CA . ASP A 1 70 ? 4.554 11.934 8.392 1.00 80.44 70 ASP A CA 1
ATOM 521 C C . ASP A 1 70 ? 4.666 10.432 8.080 1.00 80.44 70 ASP A C 1
ATOM 523 O O . ASP A 1 70 ? 4.962 9.618 8.955 1.00 80.44 70 ASP A O 1
ATOM 527 N N . ALA A 1 71 ? 4.467 10.043 6.821 1.00 90.25 71 ALA A N 1
ATOM 528 C CA . ALA A 1 71 ? 4.750 8.683 6.379 1.00 90.25 71 ALA A CA 1
ATOM 529 C C . ALA A 1 71 ? 6.214 8.296 6.690 1.00 90.25 71 ALA A C 1
ATOM 531 O O . ALA A 1 71 ? 7.158 8.964 6.261 1.00 90.25 71 ALA A O 1
ATOM 532 N N . VAL A 1 72 ? 6.401 7.199 7.427 1.00 94.44 72 VAL A N 1
ATOM 533 C CA . VAL A 1 72 ? 7.703 6.703 7.892 1.00 94.44 72 VAL A CA 1
ATOM 534 C C . VAL A 1 72 ? 8.021 5.346 7.295 1.00 94.44 72 VAL A C 1
ATOM 536 O O . VAL A 1 72 ? 7.145 4.588 6.887 1.00 94.44 72 VAL A O 1
ATOM 539 N N . GLU A 1 73 ? 9.299 5.000 7.267 1.00 96.31 73 GLU A N 1
ATOM 540 C CA . GLU A 1 73 ? 9.701 3.671 6.841 1.00 96.31 73 GLU A CA 1
ATOM 541 C C . GLU A 1 73 ? 9.583 2.639 7.971 1.00 96.31 73 GLU A C 1
ATOM 543 O O . GLU A 1 73 ? 9.985 2.896 9.105 1.00 96.31 73 GLU A O 1
ATOM 548 N N . ALA A 1 74 ? 9.067 1.453 7.649 1.00 96.81 74 ALA A N 1
ATOM 549 C CA . ALA A 1 74 ? 9.049 0.310 8.548 1.00 96.81 74 ALA A CA 1
ATOM 550 C C . ALA A 1 74 ? 10.464 -0.235 8.790 1.00 96.81 74 ALA A C 1
ATOM 552 O O . ALA A 1 74 ? 11.275 -0.393 7.875 1.00 96.81 74 ALA A O 1
ATOM 553 N N . THR A 1 75 ? 10.734 -0.586 10.039 1.00 95.56 75 THR A N 1
ATOM 554 C CA . THR A 1 75 ? 12.053 -1.022 10.510 1.00 95.56 75 THR A CA 1
ATOM 555 C C . THR A 1 75 ? 12.256 -2.534 10.413 1.00 95.56 75 THR A C 1
ATOM 557 O O . THR A 1 75 ? 13.379 -2.993 10.203 1.00 95.56 75 THR A O 1
ATOM 560 N N . SER A 1 76 ? 11.181 -3.317 10.517 1.00 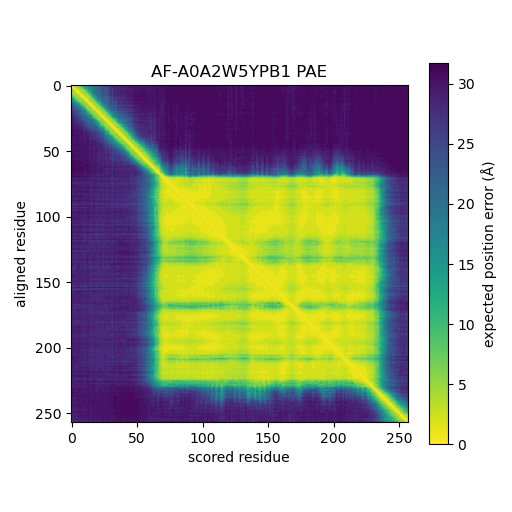97.25 76 SER A N 1
ATOM 561 C CA . SER A 1 76 ? 11.209 -4.781 10.480 1.00 97.25 76 SER A CA 1
ATOM 562 C C . SER A 1 76 ? 9.907 -5.367 9.926 1.00 97.25 76 SER A C 1
ATOM 564 O O . SER A 1 76 ? 8.918 -4.662 9.726 1.00 97.25 76 SER A O 1
ATOM 566 N N . ASP A 1 77 ? 9.902 -6.678 9.691 1.00 95.31 77 ASP A N 1
ATOM 567 C CA . ASP A 1 77 ? 8.714 -7.425 9.269 1.00 95.31 77 ASP A CA 1
ATOM 568 C C . ASP A 1 77 ? 7.606 -7.456 10.336 1.00 95.31 77 ASP A C 1
ATOM 570 O O . ASP A 1 77 ? 6.428 -7.531 10.007 1.00 95.31 77 ASP A O 1
ATOM 574 N N . HIS A 1 78 ? 7.962 -7.308 11.607 1.00 94.62 78 HIS A N 1
ATOM 575 C CA . HIS A 1 78 ? 7.033 -7.176 12.727 1.00 94.62 78 HIS A CA 1
ATOM 576 C C . HIS A 1 78 ? 7.108 -5.778 13.339 1.00 94.62 78 HIS A C 1
ATOM 578 O O . HIS A 1 78 ? 7.142 -5.646 14.564 1.00 94.62 78 HIS A O 1
ATOM 584 N N . ASP A 1 79 ? 7.171 -4.738 12.498 1.00 96.81 79 ASP A N 1
ATOM 585 C CA . ASP A 1 79 ? 7.305 -3.362 12.968 1.00 96.81 79 ASP A CA 1
ATOM 586 C C . ASP A 1 79 ? 6.221 -3.048 14.027 1.00 96.81 79 ASP A C 1
ATOM 588 O O . ASP A 1 79 ? 5.011 -3.101 13.739 1.00 96.81 79 ASP A O 1
ATOM 592 N N . PRO A 1 80 ? 6.626 -2.766 15.281 1.00 96.25 80 PRO A N 1
ATOM 593 C CA . PRO A 1 80 ? 5.682 -2.599 16.375 1.00 96.25 80 PRO A CA 1
ATOM 594 C C . PRO A 1 80 ? 4.869 -1.310 16.230 1.00 96.25 80 PRO A C 1
ATOM 596 O O . PRO A 1 80 ? 3.721 -1.267 16.674 1.00 96.25 80 PRO A O 1
ATOM 599 N N . ALA A 1 81 ? 5.424 -0.276 15.590 1.00 96.62 81 ALA A N 1
ATOM 600 C CA . ALA A 1 81 ? 4.738 0.988 15.374 1.00 96.62 81 ALA A CA 1
ATOM 601 C C . ALA A 1 81 ? 3.649 0.845 14.304 1.00 96.62 81 ALA A C 1
ATOM 603 O O . ALA A 1 81 ? 2.527 1.302 14.537 1.00 96.62 81 ALA A O 1
ATOM 604 N N . LEU A 1 82 ? 3.927 0.136 13.202 1.00 97.94 82 LEU A N 1
ATOM 605 C CA . LEU A 1 82 ? 2.917 -0.183 12.185 1.00 97.94 82 LEU A CA 1
ATOM 606 C C . LEU A 1 82 ? 1.800 -1.045 12.777 1.00 97.94 82 LEU A C 1
ATOM 608 O O . LEU A 1 82 ? 0.618 -0.732 12.631 1.00 97.94 82 LEU A O 1
ATOM 612 N N . THR A 1 83 ? 2.165 -2.100 13.507 1.00 98.00 83 THR A N 1
ATOM 613 C CA . THR A 1 83 ? 1.197 -3.001 14.151 1.00 98.00 83 THR A CA 1
ATOM 614 C C . THR A 1 83 ? 0.293 -2.239 15.125 1.00 98.00 83 THR A C 1
ATOM 616 O O . THR A 1 83 ? -0.929 -2.409 15.106 1.00 98.00 83 THR A O 1
ATOM 619 N N . ALA A 1 84 ? 0.870 -1.359 15.950 1.00 97.00 84 ALA A N 1
ATOM 620 C CA . ALA A 1 84 ? 0.117 -0.496 16.856 1.00 97.00 84 ALA A CA 1
ATOM 621 C C . ALA A 1 84 ? -0.745 0.531 16.104 1.00 97.00 84 ALA A C 1
ATOM 623 O O . ALA A 1 84 ? -1.864 0.816 16.526 1.00 97.00 84 ALA A O 1
ATOM 624 N N . GLY A 1 85 ? -0.256 1.075 14.986 1.00 97.00 85 GLY A N 1
ATOM 625 C CA . GLY A 1 85 ? -1.012 1.965 14.108 1.00 97.00 85 GLY A CA 1
ATOM 626 C C . GLY A 1 85 ? -2.278 1.300 13.577 1.00 97.00 85 GLY A C 1
ATOM 627 O O . GLY A 1 85 ? -3.369 1.836 13.762 1.00 97.00 85 GLY A O 1
ATOM 628 N N . LEU A 1 86 ? -2.143 0.106 12.995 1.00 98.12 86 LEU A N 1
ATOM 629 C CA . LEU A 1 86 ? -3.264 -0.679 12.471 1.00 98.12 86 LEU A CA 1
ATOM 630 C C . LEU A 1 86 ? -4.269 -1.041 13.572 1.00 98.12 86 LEU A C 1
ATOM 632 O O . LEU A 1 86 ? -5.474 -0.918 13.378 1.00 98.12 86 LEU A O 1
ATOM 636 N N . LEU A 1 87 ? -3.785 -1.426 14.755 1.00 97.88 87 LEU A N 1
ATOM 637 C CA . LEU A 1 87 ? -4.642 -1.713 15.910 1.00 97.88 87 LEU A CA 1
ATOM 638 C C . LEU A 1 87 ? -5.455 -0.497 16.368 1.00 97.88 87 LEU A C 1
ATOM 640 O O . LEU A 1 87 ? -6.590 -0.641 16.815 1.00 97.88 87 LEU A O 1
ATOM 644 N N . ARG A 1 88 ? -4.893 0.710 16.255 1.00 96.75 88 ARG A N 1
ATOM 645 C CA . ARG A 1 88 ? -5.564 1.955 16.657 1.00 96.75 88 ARG A CA 1
ATOM 646 C C . ARG A 1 88 ? -6.646 2.419 15.685 1.00 96.75 88 ARG A C 1
ATOM 648 O O . ARG A 1 88 ? -7.388 3.334 16.040 1.00 96.75 88 ARG A O 1
ATOM 655 N N . LEU A 1 89 ? -6.775 1.804 14.505 1.00 97.31 89 LEU A N 1
ATOM 656 C CA . LEU A 1 89 ? -7.839 2.137 13.553 1.00 97.31 89 LEU A CA 1
ATOM 657 C C . LEU A 1 89 ? -9.230 1.972 14.191 1.00 97.31 89 LEU A C 1
ATOM 659 O O . LEU A 1 89 ? -10.082 2.855 14.063 1.00 97.31 89 LEU A O 1
ATOM 663 N N . SER A 1 90 ? -9.452 0.879 14.931 1.00 97.31 90 SER A N 1
ATOM 664 C CA . SER A 1 90 ? -10.696 0.623 15.667 1.00 97.31 90 SER A CA 1
ATOM 665 C C . SER A 1 90 ? -10.500 -0.439 16.760 1.00 97.31 90 SER A C 1
ATOM 667 O O . SER A 1 90 ? -9.769 -1.400 16.532 1.00 97.31 90 SER A O 1
ATOM 669 N N . PRO A 1 91 ? -11.219 -0.365 17.900 1.00 96.94 91 PRO A N 1
ATOM 670 C CA . PRO A 1 91 ? -11.208 -1.416 18.927 1.00 96.94 91 PRO A CA 1
ATOM 671 C C . PRO A 1 91 ? -11.644 -2.805 18.434 1.00 96.94 91 PRO A C 1
ATOM 673 O O . PRO A 1 91 ? -11.383 -3.803 19.095 1.00 96.94 91 PRO A O 1
ATOM 676 N N . SER A 1 92 ? -12.338 -2.869 17.294 1.00 96.62 92 SER A N 1
ATOM 677 C CA . SER A 1 92 ? -12.779 -4.125 16.669 1.00 96.62 92 SER A CA 1
ATOM 678 C C . SER A 1 92 ? -11.696 -4.827 15.841 1.00 96.62 92 SER A C 1
ATOM 680 O O . SER A 1 92 ? -11.910 -5.959 15.408 1.00 96.62 92 SER A O 1
ATOM 682 N N . VAL A 1 93 ? -10.549 -4.177 15.604 1.00 98.38 93 VAL A N 1
ATOM 683 C CA . VAL A 1 93 ? -9.457 -4.743 14.805 1.00 98.38 93 VAL A CA 1
ATOM 684 C C . VAL A 1 93 ? -8.808 -5.911 15.542 1.00 98.38 93 VAL A C 1
ATOM 686 O O . VAL A 1 93 ? -8.424 -5.804 16.706 1.00 98.38 93 VAL A O 1
ATOM 689 N N . ASN A 1 94 ? -8.642 -7.032 14.842 1.00 98.31 94 ASN A N 1
ATOM 690 C CA . ASN A 1 94 ? -7.997 -8.221 15.376 1.00 98.31 94 ASN A CA 1
ATOM 691 C C . ASN A 1 94 ? -6.460 -8.038 15.432 1.00 98.31 94 ASN A C 1
ATOM 693 O O . ASN A 1 94 ? -5.838 -7.846 14.385 1.00 98.31 94 ASN A O 1
ATOM 697 N N . PRO A 1 95 ? -5.814 -8.178 16.608 1.00 98.00 95 PRO A N 1
ATOM 698 C CA . PRO A 1 95 ? -4.357 -8.066 16.742 1.00 98.00 95 PRO A CA 1
ATOM 699 C C . PRO A 1 95 ? -3.519 -9.092 15.972 1.00 98.00 95 PRO A C 1
ATOM 701 O O . PRO A 1 95 ? -2.314 -8.897 15.817 1.00 98.00 95 PRO A O 1
ATOM 704 N N . ASP A 1 96 ? -4.101 -10.215 15.557 1.00 98.31 96 ASP A N 1
ATOM 705 C CA . ASP A 1 96 ? -3.426 -11.171 14.674 1.00 98.31 96 ASP A CA 1
ATOM 706 C C . ASP A 1 96 ? -3.402 -10.670 13.222 1.00 98.31 96 ASP A C 1
ATOM 708 O O . ASP A 1 96 ? -2.375 -10.739 12.546 1.00 98.31 96 ASP A O 1
ATOM 712 N N . GLU A 1 97 ? -4.507 -10.074 12.759 1.00 98.50 97 GLU A N 1
ATOM 713 C CA . GLU A 1 97 ? -4.602 -9.508 11.410 1.00 98.50 97 GLU A CA 1
ATOM 714 C C . GLU A 1 97 ? -3.580 -8.391 11.206 1.00 98.50 97 GLU A C 1
ATOM 716 O O . GLU A 1 97 ? -2.907 -8.365 10.179 1.00 98.50 97 GLU A O 1
ATOM 721 N N . THR A 1 98 ? -3.391 -7.516 12.197 1.00 98.44 98 THR A N 1
ATOM 722 C CA . THR A 1 98 ? -2.423 -6.414 12.094 1.00 98.44 98 THR A CA 1
ATOM 723 C C . THR A 1 98 ? -0.986 -6.906 11.957 1.00 98.44 98 THR A C 1
ATOM 725 O O . THR A 1 98 ? -0.244 -6.389 11.123 1.00 98.44 98 THR A O 1
ATOM 728 N N . ARG A 1 99 ? -0.606 -7.951 12.706 1.00 98.38 99 ARG A N 1
ATOM 729 C CA . ARG A 1 99 ? 0.715 -8.589 12.598 1.00 98.38 99 ARG A CA 1
ATOM 730 C C . ARG A 1 99 ? 0.925 -9.217 11.225 1.00 98.38 99 ARG A C 1
ATOM 732 O O . ARG A 1 99 ? 1.967 -9.014 10.609 1.00 98.38 99 ARG A O 1
ATOM 739 N N . ARG A 1 100 ? -0.079 -9.936 10.715 1.00 98.69 100 ARG A N 1
ATOM 740 C CA . ARG A 1 100 ? -0.023 -10.569 9.387 1.00 98.69 100 ARG A CA 1
ATOM 741 C C . ARG A 1 100 ? 0.051 -9.538 8.261 1.00 98.69 100 ARG A C 1
ATOM 743 O O . ARG A 1 100 ? 0.792 -9.756 7.304 1.00 98.69 100 ARG A O 1
ATOM 750 N N . VAL A 1 101 ? -0.669 -8.420 8.379 1.00 98.69 101 VAL A N 1
ATOM 751 C CA . VAL A 1 101 ? -0.594 -7.294 7.434 1.00 98.69 101 VAL A CA 1
ATOM 752 C C . VAL A 1 101 ? 0.799 -6.667 7.452 1.00 98.69 101 VAL A C 1
ATOM 754 O O . VAL A 1 101 ? 1.397 -6.543 6.387 1.00 98.69 101 VAL A O 1
ATOM 757 N N . ALA A 1 102 ? 1.342 -6.335 8.629 1.00 98.62 102 ALA A N 1
ATOM 758 C CA . ALA A 1 102 ? 2.680 -5.752 8.755 1.00 98.62 102 ALA A CA 1
ATOM 759 C C . ALA A 1 102 ? 3.759 -6.658 8.135 1.00 98.62 102 ALA A C 1
ATOM 761 O O . ALA A 1 102 ? 4.515 -6.216 7.266 1.00 98.62 102 ALA A O 1
ATOM 762 N N . PHE A 1 103 ? 3.740 -7.948 8.484 1.00 98.75 103 PHE A N 1
ATOM 763 C CA . PHE A 1 103 ? 4.655 -8.949 7.936 1.00 98.75 103 PHE A CA 1
ATOM 764 C C . PHE A 1 103 ? 4.548 -9.062 6.417 1.00 98.75 103 PHE A C 1
ATOM 766 O O . PHE A 1 103 ? 5.555 -8.999 5.705 1.00 98.75 103 PHE A O 1
ATOM 773 N N . THR A 1 104 ? 3.326 -9.197 5.900 1.00 98.62 104 THR A N 1
ATOM 774 C CA . THR A 1 104 ? 3.086 -9.363 4.461 1.00 98.62 104 THR A CA 1
ATOM 775 C C . THR A 1 104 ? 3.509 -8.119 3.689 1.00 98.62 104 THR A C 1
ATOM 777 O O . THR A 1 104 ? 4.178 -8.241 2.664 1.00 98.62 104 THR A O 1
ATOM 780 N N . ALA A 1 105 ? 3.184 -6.924 4.185 1.00 98.56 105 ALA A N 1
ATOM 781 C CA . ALA A 1 105 ? 3.535 -5.670 3.532 1.00 98.56 105 ALA A CA 1
ATOM 782 C C . ALA A 1 105 ? 5.047 -5.430 3.504 1.00 98.56 105 ALA A C 1
ATOM 784 O O . ALA A 1 105 ? 5.604 -5.056 2.469 1.00 98.56 105 ALA A O 1
ATOM 785 N N . TYR A 1 106 ? 5.732 -5.693 4.618 1.00 98.62 106 TYR A N 1
ATOM 786 C CA . TYR A 1 106 ? 7.178 -5.527 4.696 1.00 98.62 106 TYR A CA 1
ATOM 787 C C . TYR A 1 106 ? 7.898 -6.511 3.771 1.00 98.62 106 TYR A C 1
ATOM 789 O O . TYR A 1 106 ? 8.693 -6.114 2.917 1.00 98.62 106 TYR A O 1
ATOM 797 N N . THR A 1 107 ? 7.597 -7.805 3.906 1.00 98.00 107 THR A N 1
ATOM 798 C CA . THR A 1 107 ? 8.289 -8.859 3.151 1.00 98.00 107 THR A CA 1
ATOM 799 C C . THR A 1 107 ? 8.007 -8.784 1.655 1.00 98.00 107 THR A C 1
ATOM 801 O O . THR A 1 107 ? 8.920 -9.018 0.865 1.00 98.00 107 THR A O 1
ATOM 804 N N . THR A 1 108 ? 6.797 -8.383 1.250 1.00 97.31 108 THR A N 1
ATOM 805 C CA . THR A 1 108 ? 6.447 -8.193 -0.165 1.00 97.31 108 THR A CA 1
ATOM 806 C C . THR A 1 108 ? 7.352 -7.163 -0.825 1.00 97.31 108 THR A C 1
ATOM 808 O O . THR A 1 108 ? 7.984 -7.482 -1.828 1.00 97.31 108 THR A O 1
ATOM 811 N N . GLY A 1 109 ? 7.515 -5.973 -0.239 1.00 96.62 109 GLY A N 1
ATOM 812 C CA . GLY A 1 109 ? 8.411 -4.960 -0.803 1.00 96.62 109 GLY A CA 1
ATOM 813 C C . GLY A 1 109 ? 9.847 -5.458 -0.967 1.00 96.62 109 GLY A C 1
ATOM 814 O O . GLY A 1 109 ? 10.450 -5.276 -2.026 1.00 96.62 109 GLY A O 1
ATOM 815 N N . ARG A 1 110 ? 10.380 -6.150 0.050 1.00 97.50 110 ARG A N 1
ATOM 816 C CA . ARG A 1 110 ? 11.747 -6.697 0.021 1.00 97.50 110 ARG A CA 1
ATOM 817 C C . ARG A 1 110 ? 11.926 -7.758 -1.063 1.00 97.50 110 ARG A C 1
ATOM 819 O O . ARG A 1 110 ? 12.938 -7.740 -1.761 1.00 97.50 110 ARG A O 1
ATOM 826 N N . GLN A 1 111 ? 10.955 -8.658 -1.207 1.00 95.81 111 GLN A N 1
ATOM 827 C CA . GLN A 1 111 ? 10.982 -9.714 -2.218 1.00 95.81 111 GLN A CA 1
ATOM 828 C C . GLN A 1 111 ? 10.910 -9.133 -3.630 1.00 95.81 111 GLN A C 1
ATOM 830 O O . GLN A 1 111 ? 11.762 -9.451 -4.456 1.00 95.81 111 GLN A O 1
ATOM 835 N N . LEU A 1 112 ? 9.961 -8.229 -3.882 1.00 94.25 112 LEU A N 1
ATOM 836 C CA . LEU A 1 112 ? 9.782 -7.608 -5.195 1.00 94.25 112 LEU A CA 1
ATOM 837 C C . LEU A 1 112 ? 10.999 -6.774 -5.606 1.00 94.25 112 LEU A C 1
ATOM 839 O O . LEU A 1 112 ? 11.415 -6.820 -6.761 1.00 94.25 112 LEU A O 1
ATOM 843 N N . ALA A 1 113 ? 11.633 -6.063 -4.670 1.00 94.81 113 ALA A N 1
ATOM 844 C CA . ALA A 1 113 ? 12.845 -5.314 -4.987 1.00 94.81 113 ALA A CA 1
ATOM 845 C C . ALA A 1 113 ? 14.024 -6.211 -5.378 1.00 94.81 113 ALA A C 1
ATOM 847 O O . ALA A 1 113 ? 14.779 -5.859 -6.289 1.00 94.81 113 ALA A O 1
ATOM 848 N N . ALA A 1 114 ? 14.173 -7.367 -4.727 1.00 93.62 114 ALA A N 1
ATOM 849 C CA . ALA A 1 114 ? 15.177 -8.354 -5.107 1.00 93.62 114 ALA A CA 1
ATOM 850 C C . ALA A 1 114 ? 14.857 -8.970 -6.479 1.00 93.62 114 ALA A C 1
ATOM 852 O O . ALA A 1 114 ? 15.712 -8.984 -7.365 1.00 93.62 114 ALA A O 1
ATOM 853 N N . GLU A 1 115 ? 13.614 -9.412 -6.674 1.00 91.44 115 GLU A N 1
ATOM 854 C CA . GLU A 1 115 ? 13.138 -10.062 -7.899 1.00 91.44 115 GLU A CA 1
ATOM 855 C C . GLU A 1 115 ? 13.249 -9.142 -9.123 1.00 91.44 115 GLU A C 1
ATOM 857 O O . GLU A 1 115 ? 13.778 -9.527 -10.167 1.00 91.44 115 GLU A O 1
ATOM 862 N N . TRP A 1 116 ? 12.820 -7.887 -8.988 1.00 91.44 116 TRP A N 1
ATOM 863 C CA . TRP A 1 116 ? 12.828 -6.906 -10.078 1.00 91.44 116 TRP A CA 1
ATOM 864 C C . TRP A 1 116 ? 14.139 -6.131 -10.191 1.00 91.44 116 TRP A C 1
ATOM 866 O O . TRP A 1 116 ? 14.267 -5.253 -11.054 1.00 91.44 116 TRP A O 1
ATOM 876 N N . ARG A 1 117 ? 15.131 -6.483 -9.357 1.00 91.44 117 ARG A N 1
ATOM 877 C CA . ARG A 1 117 ? 16.462 -5.863 -9.310 1.00 91.44 117 ARG A CA 1
ATOM 878 C C . ARG A 1 117 ? 16.345 -4.342 -9.268 1.00 91.44 117 ARG A C 1
ATOM 880 O O . ARG A 1 117 ? 16.892 -3.643 -10.129 1.00 91.44 117 ARG A O 1
ATOM 887 N N . MET A 1 118 ? 15.554 -3.884 -8.303 1.00 92.88 118 MET A N 1
ATOM 888 C CA . MET A 1 118 ? 15.155 -2.495 -8.154 1.00 92.88 118 MET A CA 1
ATOM 889 C C . MET A 1 118 ? 16.381 -1.599 -8.000 1.00 92.88 118 MET A C 1
ATOM 891 O O . MET A 1 118 ? 17.278 -1.893 -7.207 1.00 92.88 118 MET A O 1
ATOM 895 N N . VAL A 1 119 ? 16.416 -0.503 -8.755 1.00 92.00 119 VAL A N 1
ATOM 896 C CA . VAL A 1 119 ? 17.468 0.511 -8.642 1.00 92.00 119 VAL A CA 1
ATOM 897 C C . VAL A 1 119 ? 16.940 1.759 -7.955 1.00 92.00 119 VAL A C 1
ATOM 899 O O . VAL A 1 119 ? 15.771 2.114 -8.096 1.00 92.00 119 VAL A O 1
ATOM 902 N N . TRP A 1 120 ? 17.826 2.435 -7.231 1.00 88.69 120 TRP A N 1
ATOM 903 C CA . TRP A 1 120 ? 17.548 3.753 -6.680 1.00 88.69 120 TRP A CA 1
ATOM 904 C C . TRP A 1 120 ? 18.063 4.841 -7.636 1.00 88.69 120 TRP A C 1
ATOM 906 O O . TRP A 1 120 ? 19.168 4.684 -8.167 1.00 88.69 120 TRP A O 1
ATOM 916 N N . PRO A 1 121 ? 17.331 5.953 -7.835 1.00 91.62 121 PRO A N 1
ATOM 917 C CA . PRO A 1 121 ? 15.989 6.261 -7.320 1.00 91.62 121 PRO A CA 1
ATOM 918 C C . PRO A 1 121 ? 14.865 5.521 -8.078 1.00 91.62 121 PRO A C 1
ATOM 920 O O . PRO A 1 121 ? 15.082 5.059 -9.198 1.00 91.62 121 PRO A O 1
ATOM 923 N N . PRO A 1 122 ? 13.641 5.434 -7.520 1.00 87.31 122 PRO A N 1
ATOM 924 C CA . PRO A 1 122 ? 12.535 4.688 -8.135 1.00 87.31 122 PRO A CA 1
ATOM 925 C C . PRO A 1 122 ? 12.137 5.210 -9.527 1.00 87.31 122 PRO A C 1
ATOM 927 O O . PRO A 1 122 ? 11.745 4.433 -10.397 1.00 87.31 122 PRO A O 1
ATOM 930 N N . THR A 1 123 ? 12.330 6.504 -9.795 1.00 88.56 123 THR A N 1
ATOM 931 C CA . THR A 1 123 ? 12.148 7.104 -11.127 1.00 88.56 123 THR A CA 1
ATOM 932 C C . THR A 1 123 ? 13.098 6.516 -12.175 1.00 88.56 123 THR A C 1
ATOM 934 O O . THR A 1 123 ? 12.696 6.321 -13.323 1.00 88.56 123 THR A O 1
ATOM 937 N N . MET A 1 124 ? 14.325 6.144 -11.788 1.00 91.56 124 MET A N 1
ATOM 938 C CA . MET A 1 124 ? 15.258 5.454 -12.684 1.00 91.56 124 MET A CA 1
ATOM 939 C C . MET A 1 124 ? 14.762 4.056 -13.041 1.00 91.56 124 MET A C 1
ATOM 941 O O . MET A 1 124 ? 14.938 3.636 -14.181 1.00 91.56 124 MET A O 1
ATOM 945 N N . GLN A 1 125 ? 14.101 3.342 -12.126 1.00 90.62 125 GLN A N 1
ATOM 946 C CA . GLN A 1 125 ? 13.479 2.065 -12.480 1.00 90.62 125 GLN A CA 1
ATOM 947 C C . GLN A 1 125 ? 12.372 2.261 -13.519 1.00 90.62 125 GLN A C 1
ATOM 949 O O . GLN A 1 125 ? 12.364 1.542 -14.515 1.00 90.62 125 GLN A O 1
ATOM 954 N N . SER A 1 126 ? 11.475 3.235 -13.330 1.00 87.75 126 SER A N 1
ATOM 955 C CA . SER A 1 126 ? 10.420 3.534 -14.310 1.00 87.75 126 SER A CA 1
ATOM 956 C C . SER A 1 126 ? 11.004 3.858 -15.689 1.00 87.75 126 SER A C 1
ATOM 958 O O . SER A 1 126 ? 10.524 3.337 -16.695 1.00 87.75 126 SER A O 1
ATOM 960 N N . PHE A 1 127 ? 12.093 4.633 -15.740 1.00 88.88 127 PHE A N 1
ATOM 961 C CA . PHE A 1 127 ? 12.828 4.888 -16.979 1.00 88.88 127 PHE A CA 1
ATOM 962 C C . PHE A 1 127 ? 13.400 3.602 -17.595 1.00 88.88 127 PHE A C 1
ATOM 964 O O . PHE A 1 127 ? 13.227 3.359 -18.789 1.00 88.88 127 PHE A O 1
ATOM 971 N N . LEU A 1 128 ? 14.039 2.743 -16.793 1.00 87.69 128 LEU A N 1
ATOM 972 C CA . LEU A 1 128 ? 14.592 1.474 -17.271 1.00 87.69 128 LEU A CA 1
ATOM 973 C C . LEU A 1 128 ? 13.518 0.528 -17.821 1.00 87.69 128 LEU A C 1
ATOM 975 O O . LEU A 1 128 ? 13.806 -0.230 -18.746 1.00 87.69 128 LEU A O 1
ATOM 979 N N . ILE A 1 129 ? 12.300 0.559 -17.278 1.00 87.06 129 ILE A N 1
ATOM 980 C CA . ILE A 1 129 ? 11.175 -0.204 -17.830 1.00 87.06 129 ILE A CA 1
ATOM 981 C C . ILE A 1 129 ? 10.735 0.398 -19.166 1.00 87.06 129 ILE A C 1
ATOM 983 O O . ILE A 1 129 ? 10.580 -0.337 -20.138 1.00 87.06 129 ILE A O 1
ATOM 987 N N . HIS A 1 130 ? 10.612 1.726 -19.242 1.00 86.19 130 HIS A N 1
ATOM 988 C CA . HIS A 1 130 ? 10.221 2.424 -20.468 1.00 86.19 130 HIS A CA 1
ATOM 989 C C . HIS A 1 130 ? 11.154 2.118 -21.651 1.00 86.19 130 HIS A C 1
ATOM 991 O O . HIS A 1 130 ? 10.684 1.874 -22.759 1.00 86.19 130 HIS A O 1
ATOM 997 N N . VAL A 1 131 ? 12.470 2.054 -21.419 1.00 88.50 131 VAL A N 1
ATOM 998 C CA . VAL A 1 131 ? 13.458 1.694 -22.458 1.00 88.50 131 VAL A CA 1
ATOM 999 C C . VAL A 1 131 ? 13.628 0.178 -22.656 1.00 88.50 131 VAL A C 1
ATOM 1001 O O . VAL A 1 131 ? 14.499 -0.253 -23.408 1.00 88.50 131 VAL A O 1
ATOM 1004 N N . GLY A 1 132 ? 12.838 -0.653 -21.965 1.00 87.38 132 GLY A N 1
ATOM 1005 C CA . GLY A 1 132 ? 12.860 -2.115 -22.088 1.00 87.38 132 GLY A CA 1
ATOM 1006 C C . GLY A 1 132 ? 14.027 -2.822 -21.383 1.00 87.38 132 GLY A C 1
ATOM 1007 O O . GLY A 1 132 ? 14.193 -4.033 -21.526 1.00 87.38 132 GLY A O 1
ATOM 1008 N N . ALA A 1 133 ? 14.832 -2.108 -20.592 1.00 86.50 133 ALA A N 1
ATOM 1009 C CA . ALA A 1 133 ? 15.948 -2.671 -19.823 1.00 86.50 133 ALA A CA 1
ATOM 1010 C C . ALA A 1 133 ? 15.501 -3.391 -18.532 1.00 86.50 133 ALA A C 1
ATOM 1012 O O . ALA A 1 133 ? 16.283 -4.123 -17.908 1.00 86.50 133 ALA A O 1
ATOM 1013 N N . ARG A 1 134 ? 14.254 -3.176 -18.101 1.00 86.94 134 ARG A N 1
ATOM 1014 C CA . ARG A 1 134 ? 13.586 -3.878 -16.996 1.00 86.94 134 ARG A CA 1
ATOM 1015 C C . ARG A 1 134 ? 12.175 -4.275 -17.418 1.00 86.94 134 ARG A C 1
ATOM 1017 O O . ARG A 1 134 ? 11.578 -3.640 -18.275 1.00 86.94 134 ARG A O 1
ATOM 1024 N N . LYS A 1 135 ? 11.653 -5.342 -16.810 1.00 84.62 135 LYS A N 1
ATOM 1025 C CA . LYS A 1 135 ? 10.313 -5.876 -17.114 1.00 84.62 135 LYS A CA 1
ATOM 1026 C C . LYS A 1 135 ? 9.240 -5.435 -16.112 1.00 84.62 135 LYS A C 1
ATOM 1028 O O . LYS A 1 135 ? 8.062 -5.472 -16.438 1.00 84.62 135 LYS A O 1
ATOM 1033 N N . ALA A 1 136 ? 9.646 -5.046 -14.904 1.00 88.75 136 ALA A N 1
ATOM 1034 C CA . ALA A 1 136 ? 8.749 -4.701 -13.806 1.00 88.75 136 ALA A CA 1
ATOM 1035 C C . ALA A 1 136 ? 9.421 -3.736 -12.813 1.00 88.75 136 ALA A C 1
ATOM 1037 O O . ALA A 1 136 ? 10.634 -3.506 -12.878 1.00 88.75 136 ALA A O 1
ATOM 1038 N N . GLY A 1 137 ? 8.627 -3.176 -11.902 1.00 89.88 137 GLY A N 1
ATOM 1039 C CA . GLY A 1 137 ? 9.035 -2.209 -10.883 1.00 89.88 137 GLY A CA 1
ATOM 1040 C C . GLY A 1 137 ? 8.284 -0.874 -10.907 1.00 89.88 137 GLY A C 1
ATOM 1041 O O . GLY A 1 137 ? 8.743 0.070 -10.269 1.00 89.88 137 GLY A O 1
ATOM 1042 N N . HIS A 1 138 ? 7.158 -0.766 -11.617 1.00 92.00 138 HIS A N 1
ATOM 1043 C CA . HIS A 1 138 ? 6.265 0.392 -11.507 1.00 92.00 138 HIS A CA 1
ATOM 1044 C C . HIS A 1 138 ? 5.492 0.392 -10.182 1.00 92.00 138 HIS A C 1
ATOM 1046 O O . HIS A 1 138 ? 5.254 -0.663 -9.587 1.00 92.00 138 HIS A O 1
ATOM 1052 N N . CYS A 1 139 ? 5.046 1.573 -9.753 1.00 94.00 139 CYS A N 1
ATOM 1053 C CA . CYS A 1 139 ? 4.229 1.774 -8.556 1.00 94.00 139 CYS A CA 1
ATOM 1054 C C . CYS A 1 139 ? 2.985 0.870 -8.533 1.00 94.00 139 CYS A C 1
ATOM 1056 O O . CYS A 1 139 ? 2.824 0.079 -7.602 1.00 94.00 139 CYS A O 1
ATOM 1058 N N . TYR A 1 140 ? 2.178 0.875 -9.602 1.00 93.31 140 TYR A N 1
ATOM 1059 C CA . TYR A 1 140 ? 0.983 0.029 -9.701 1.00 93.31 140 TYR A CA 1
ATOM 1060 C C . TYR A 1 140 ? 1.291 -1.474 -9.607 1.00 93.31 140 TYR A C 1
ATOM 1062 O O . TYR A 1 140 ? 0.449 -2.243 -9.151 1.00 93.31 140 TYR A O 1
ATOM 1070 N N . GLN A 1 141 ? 2.481 -1.921 -10.027 1.00 93.56 141 GLN A N 1
ATOM 1071 C CA . GLN A 1 141 ? 2.871 -3.334 -9.944 1.00 93.56 141 GLN A CA 1
ATOM 1072 C C . GLN A 1 141 ? 3.170 -3.727 -8.494 1.00 93.56 141 GLN A C 1
ATOM 1074 O O . GLN A 1 141 ? 2.710 -4.775 -8.044 1.00 93.56 141 GLN A O 1
ATOM 1079 N N . TYR A 1 142 ? 3.870 -2.867 -7.742 1.00 95.25 142 TYR A N 1
ATOM 1080 C CA . TYR A 1 142 ? 4.060 -3.052 -6.299 1.00 95.25 142 TYR A CA 1
ATOM 1081 C C . TYR A 1 142 ? 2.723 -3.064 -5.553 1.00 95.25 142 TYR A C 1
ATOM 1083 O O . TYR A 1 142 ? 2.466 -3.990 -4.785 1.00 95.25 142 TYR A O 1
ATOM 1091 N N . ALA A 1 143 ? 1.864 -2.070 -5.799 1.00 97.12 143 ALA A N 1
ATOM 1092 C CA . ALA A 1 143 ? 0.559 -1.974 -5.148 1.00 97.12 143 ALA A CA 1
ATOM 1093 C C . ALA A 1 143 ? -0.320 -3.196 -5.457 1.00 97.12 143 ALA A C 1
ATOM 1095 O O . ALA A 1 143 ? -0.952 -3.747 -4.560 1.00 97.12 143 ALA A O 1
ATOM 1096 N N . ASN A 1 144 ? -0.306 -3.679 -6.703 1.00 96.06 144 ASN A N 1
ATOM 1097 C CA . ASN A 1 144 ? -1.047 -4.871 -7.103 1.00 96.06 144 ASN A CA 1
ATOM 1098 C C . ASN A 1 144 ? -0.587 -6.135 -6.376 1.00 96.06 144 ASN A C 1
ATOM 1100 O O . ASN A 1 144 ? -1.411 -6.867 -5.837 1.00 96.06 144 ASN A O 1
ATOM 1104 N N . GLU A 1 145 ? 0.717 -6.408 -6.366 1.00 94.94 145 GLU A N 1
ATOM 1105 C CA . GLU A 1 145 ? 1.248 -7.593 -5.689 1.00 94.94 145 GLU A CA 1
ATOM 1106 C C . GLU A 1 145 ? 0.985 -7.544 -4.186 1.00 94.94 145 GLU A C 1
ATOM 1108 O O . GLU A 1 145 ? 0.598 -8.551 -3.589 1.00 94.94 145 GLU A O 1
ATOM 1113 N N . LEU A 1 146 ? 1.115 -6.361 -3.581 1.00 97.56 146 LEU A N 1
ATOM 1114 C CA . LEU A 1 146 ? 0.741 -6.158 -2.190 1.00 97.56 146 LEU A CA 1
ATOM 1115 C C . LEU A 1 146 ? -0.750 -6.447 -1.963 1.00 97.56 146 LEU A C 1
ATOM 1117 O O . LEU A 1 146 ? -1.084 -7.213 -1.061 1.00 97.56 146 LEU A O 1
ATOM 1121 N N . LEU A 1 147 ? -1.638 -5.894 -2.795 1.00 98.00 147 LEU A N 1
ATOM 1122 C CA . LEU A 1 147 ? -3.083 -6.115 -2.712 1.00 98.00 147 LEU A CA 1
ATOM 1123 C C . LEU A 1 147 ? -3.435 -7.600 -2.764 1.00 98.00 147 LEU A C 1
ATOM 1125 O O . LEU A 1 147 ? -4.158 -8.084 -1.899 1.00 98.00 147 LEU A O 1
ATOM 1129 N N . LEU A 1 148 ? -2.916 -8.329 -3.755 1.00 95.88 148 LEU A N 1
ATOM 1130 C CA . LEU A 1 148 ? -3.242 -9.743 -3.943 1.00 95.88 148 LEU A CA 1
ATOM 1131 C C . LEU A 1 148 ? -2.762 -10.601 -2.765 1.00 95.88 148 LEU A C 1
ATOM 1133 O O . LEU A 1 148 ? -3.472 -11.506 -2.321 1.00 95.88 148 LEU A O 1
ATOM 1137 N N . ARG A 1 149 ? -1.578 -10.303 -2.219 1.00 96.19 149 ARG A N 1
ATOM 1138 C CA . ARG A 1 149 ? -1.040 -11.016 -1.052 1.00 96.19 149 ARG A CA 1
ATOM 1139 C C . ARG A 1 149 ? -1.807 -10.689 0.225 1.00 96.19 149 ARG A C 1
ATOM 1141 O O . ARG A 1 149 ? -2.045 -11.593 1.022 1.00 96.19 149 ARG A O 1
ATOM 1148 N N . LEU A 1 150 ? -2.229 -9.437 0.408 1.00 98.19 150 LEU A N 1
ATOM 1149 C CA . LEU A 1 150 ? -3.074 -9.038 1.535 1.00 98.19 150 LEU A CA 1
ATOM 1150 C C . LEU A 1 150 ? -4.490 -9.623 1.426 1.00 98.19 150 LEU A C 1
ATOM 1152 O O . LEU A 1 150 ? -5.021 -10.096 2.428 1.00 98.19 150 LEU A O 1
ATOM 1156 N N . ASP A 1 151 ? -5.088 -9.674 0.232 1.00 96.94 151 ASP A N 1
ATOM 1157 C CA . ASP A 1 151 ? -6.397 -10.310 0.022 1.00 96.94 151 ASP A CA 1
ATOM 1158 C C . ASP A 1 151 ? -6.355 -11.814 0.336 1.00 96.94 151 ASP A C 1
ATOM 1160 O O . ASP A 1 151 ? -7.275 -12.363 0.953 1.00 96.94 151 ASP A O 1
ATOM 1164 N N . ALA A 1 152 ? -5.252 -12.486 -0.006 1.00 96.69 152 ALA A N 1
ATOM 1165 C CA . ALA A 1 152 ? -5.043 -13.891 0.330 1.00 96.69 152 ALA A CA 1
ATOM 1166 C C . ALA A 1 152 ? -5.040 -14.153 1.850 1.00 96.69 152 ALA A C 1
ATOM 1168 O O . ALA A 1 152 ? -5.298 -15.281 2.273 1.00 96.69 152 ALA A O 1
ATOM 1169 N N . LEU A 1 153 ? -4.822 -13.126 2.686 1.00 97.50 153 LEU A N 1
ATOM 1170 C CA . LEU A 1 153 ? -4.915 -13.251 4.142 1.00 97.50 153 LEU A CA 1
ATOM 1171 C C . LEU A 1 153 ? -6.356 -13.416 4.648 1.00 97.50 153 LEU A C 1
ATOM 1173 O O . LEU A 1 153 ? -6.523 -13.835 5.800 1.00 97.50 153 LEU A O 1
ATOM 1177 N N . LYS A 1 154 ? -7.367 -13.104 3.821 1.00 97.50 154 LYS A N 1
ATOM 1178 C CA . LYS A 1 154 ? -8.803 -13.174 4.148 1.00 97.50 154 LYS A CA 1
ATOM 1179 C C . LYS A 1 154 ? -9.138 -12.463 5.462 1.00 97.50 154 LYS 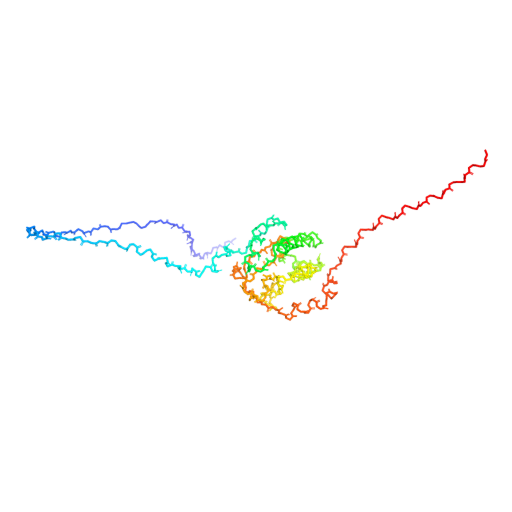A C 1
ATOM 1181 O O . LYS A 1 154 ? -9.745 -13.034 6.370 1.00 97.50 154 LYS A O 1
ATOM 1186 N N . LEU A 1 155 ? -8.698 -11.206 5.543 1.00 98.06 155 LEU A N 1
ATOM 1187 C CA . LEU A 1 155 ? -8.905 -10.312 6.683 1.00 98.06 155 LEU A CA 1
ATOM 1188 C C . LEU A 1 155 ? -10.405 -10.100 6.935 1.00 98.06 155 LEU A C 1
ATOM 1190 O O . LEU A 1 155 ? -11.188 -9.881 6.009 1.00 98.06 155 LEU A O 1
ATOM 1194 N N . ARG A 1 156 ? -10.816 -10.171 8.200 1.00 98.38 156 ARG A N 1
ATOM 1195 C CA . ARG A 1 156 ? -12.209 -10.014 8.627 1.00 98.38 156 ARG A CA 1
ATOM 1196 C C . ARG A 1 156 ? -12.460 -8.664 9.268 1.00 98.38 156 ARG A C 1
ATOM 1198 O O . ARG A 1 156 ? -13.558 -8.145 9.105 1.00 98.38 156 ARG A O 1
ATOM 1205 N N . THR A 1 157 ? -11.484 -8.093 9.961 1.00 98.50 157 THR A N 1
ATOM 1206 C CA . THR A 1 157 ? -11.650 -6.832 10.705 1.00 98.50 157 THR A CA 1
ATOM 1207 C C . THR A 1 157 ? -11.079 -5.617 9.981 1.00 98.50 157 THR A C 1
ATOM 1209 O O . THR A 1 157 ? -11.449 -4.489 10.303 1.00 98.50 157 THR A O 1
ATOM 1212 N N . LEU A 1 158 ? -10.230 -5.851 8.981 1.00 98.69 158 LEU A N 1
ATOM 1213 C CA . LEU A 1 158 ? -9.623 -4.826 8.138 1.00 98.69 158 LEU A CA 1
ATOM 1214 C C . LEU A 1 158 ? -10.191 -4.856 6.713 1.00 98.69 158 LEU A C 1
ATOM 1216 O O . LEU A 1 158 ? -10.602 -5.910 6.218 1.00 98.69 158 LEU A O 1
ATOM 1220 N N . GLU A 1 159 ? -10.184 -3.698 6.059 1.00 98.44 159 GLU A N 1
ATOM 1221 C CA . GLU A 1 159 ? -10.557 -3.512 4.655 1.00 98.44 159 GLU A CA 1
ATOM 1222 C C . GLU A 1 159 ? -9.380 -2.946 3.857 1.00 98.44 159 GLU A C 1
ATOM 1224 O O . GLU A 1 159 ? -8.563 -2.183 4.376 1.00 98.44 159 GLU A O 1
ATOM 1229 N N . LEU A 1 160 ? -9.272 -3.385 2.600 1.00 98.69 160 LEU A N 1
ATOM 1230 C CA . LEU A 1 160 ? -8.220 -2.988 1.669 1.00 98.69 160 LEU A CA 1
ATOM 1231 C C . LEU A 1 160 ? -8.794 -2.008 0.655 1.00 98.69 160 LEU A C 1
ATOM 1233 O O . LEU A 1 160 ? -9.896 -2.212 0.150 1.00 98.69 160 LEU A O 1
ATOM 1237 N N . HIS A 1 161 ? -8.014 -0.988 0.325 1.00 98.62 161 HIS A N 1
ATOM 1238 C CA . HIS A 1 161 ? -8.405 0.068 -0.595 1.00 98.62 161 HIS A CA 1
ATOM 1239 C C . HIS A 1 161 ? -7.282 0.315 -1.596 1.00 98.62 161 HIS A C 1
ATOM 1241 O O . HIS A 1 161 ? -6.106 0.350 -1.223 1.00 98.62 161 HIS A O 1
ATOM 1247 N N . TRP A 1 162 ? -7.647 0.507 -2.863 1.00 98.50 162 TRP A N 1
ATOM 1248 C CA . TRP A 1 162 ? -6.720 1.007 -3.869 1.00 98.50 162 TRP A CA 1
ATOM 1249 C C . TRP A 1 162 ? -6.678 2.527 -3.774 1.00 98.50 162 TRP A C 1
ATOM 1251 O O . TRP A 1 162 ? -7.716 3.182 -3.903 1.00 98.50 162 TRP A O 1
ATOM 1261 N N . ALA A 1 163 ? -5.491 3.068 -3.529 1.00 98.12 163 ALA A N 1
ATOM 1262 C CA . ALA A 1 163 ? -5.262 4.498 -3.449 1.00 98.12 163 ALA A CA 1
ATOM 1263 C C . ALA A 1 163 ? -4.413 4.956 -4.630 1.00 98.12 163 ALA A C 1
ATOM 1265 O O . ALA A 1 163 ? -3.400 4.332 -4.955 1.00 98.12 163 ALA A O 1
ATOM 1266 N N . GLU A 1 164 ? -4.804 6.069 -5.235 1.00 97.00 164 GLU A N 1
ATOM 1267 C CA . GLU A 1 164 ? -4.079 6.706 -6.327 1.00 97.00 164 GLU A CA 1
ATOM 1268 C C . GLU A 1 164 ? -3.863 8.191 -6.045 1.00 97.00 164 GLU A C 1
ATOM 1270 O O . GLU A 1 164 ? -4.649 8.839 -5.357 1.00 97.00 164 GLU A O 1
ATOM 1275 N N . CYS A 1 165 ? -2.759 8.720 -6.549 1.00 95.44 165 CYS A N 1
ATOM 1276 C CA . CYS A 1 165 ? -2.452 10.138 -6.550 1.00 95.44 165 CYS A CA 1
ATOM 1277 C C . CYS A 1 165 ? -2.165 10.547 -7.991 1.00 95.44 165 CYS A C 1
ATOM 1279 O O . CYS A 1 165 ? -1.404 9.869 -8.679 1.00 95.44 165 CYS A O 1
ATOM 1281 N N . ALA A 1 166 ? -2.765 11.657 -8.428 1.00 90.25 166 ALA A N 1
ATOM 1282 C CA . ALA A 1 166 ? -2.606 12.221 -9.770 1.00 90.25 166 ALA A CA 1
ATOM 1283 C C . ALA A 1 166 ? -2.788 11.202 -10.926 1.00 90.25 166 ALA A C 1
ATOM 1285 O O . ALA A 1 166 ? -1.944 11.170 -11.826 1.00 90.25 166 ALA A O 1
ATOM 1286 N N . PRO A 1 167 ? -3.877 10.404 -10.952 1.00 85.19 167 PRO A N 1
ATOM 1287 C CA . PRO A 1 167 ? -4.075 9.359 -11.960 1.00 85.19 167 PRO A CA 1
ATOM 1288 C C . PRO A 1 167 ? -4.025 9.917 -13.389 1.00 85.19 167 PRO A C 1
ATOM 1290 O O . PRO A 1 167 ? -4.591 10.974 -13.678 1.00 85.19 167 PRO A O 1
ATOM 1293 N N . GLY A 1 168 ? -3.326 9.218 -14.286 1.00 81.00 168 GLY A N 1
ATOM 1294 C CA . GLY A 1 168 ? -3.146 9.614 -15.685 1.00 81.00 168 GLY A CA 1
ATOM 1295 C C . GLY A 1 168 ? -2.109 10.717 -15.927 1.00 81.00 168 GLY A C 1
ATOM 1296 O O . GLY A 1 168 ? -1.905 11.107 -17.078 1.00 81.00 168 GLY A O 1
ATOM 1297 N N . ASN A 1 169 ? -1.440 11.216 -14.882 1.00 84.00 169 ASN A N 1
ATOM 1298 C CA . ASN A 1 169 ? -0.356 12.194 -15.000 1.00 84.00 169 ASN A CA 1
ATOM 1299 C C . ASN A 1 169 ? 1.020 11.531 -14.857 1.00 84.00 169 ASN A C 1
ATOM 1301 O O . ASN A 1 169 ? 1.149 10.387 -14.433 1.00 84.00 169 ASN A O 1
ATOM 1305 N N . PHE A 1 170 ? 2.079 12.270 -15.190 1.00 79.38 170 PHE A N 1
ATOM 1306 C CA . PHE A 1 170 ? 3.453 11.760 -15.099 1.00 79.38 170 PHE A CA 1
ATOM 1307 C C . PHE A 1 170 ? 3.903 11.451 -13.658 1.00 79.38 170 PHE A C 1
ATOM 1309 O O . PHE A 1 170 ? 4.769 10.600 -13.471 1.00 79.38 170 PHE A O 1
ATOM 1316 N N . ASP A 1 171 ? 3.291 12.110 -12.669 1.00 83.06 171 ASP A N 1
ATOM 1317 C CA . ASP A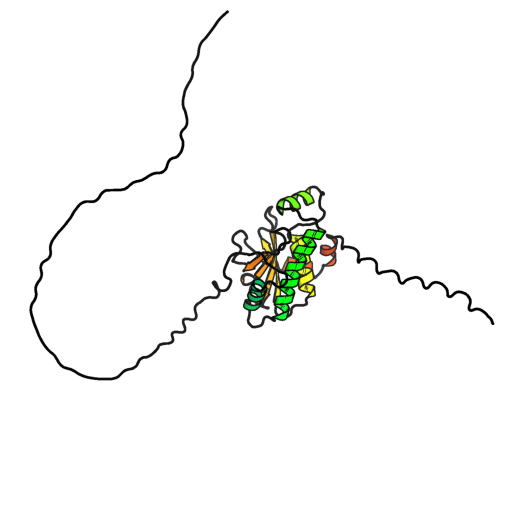 1 171 ? 3.508 11.893 -11.232 1.00 83.06 171 ASP A CA 1
ATOM 1318 C C . ASP A 1 171 ? 2.494 10.905 -10.625 1.00 83.06 171 ASP A C 1
ATOM 1320 O O . ASP A 1 171 ? 2.277 10.901 -9.410 1.00 83.06 171 ASP A O 1
ATOM 1324 N N . GLU A 1 172 ? 1.837 10.083 -11.454 1.00 91.50 172 GLU A N 1
ATOM 1325 C CA . GLU A 1 172 ? 0.914 9.064 -10.961 1.00 91.50 172 GLU A CA 1
ATOM 1326 C C . GLU A 1 172 ? 1.615 8.115 -9.984 1.00 91.50 172 GLU A C 1
ATOM 1328 O O . GLU A 1 172 ? 2.672 7.537 -10.265 1.00 91.50 172 GLU A O 1
ATOM 1333 N N . HIS A 1 173 ? 0.977 7.912 -8.835 1.00 95.50 173 HIS A N 1
ATOM 1334 C CA . HIS A 1 173 ? 1.444 6.967 -7.837 1.00 95.50 173 HIS A CA 1
ATOM 1335 C C . HIS A 1 173 ? 0.277 6.178 -7.257 1.00 95.50 173 HIS A C 1
ATOM 1337 O O . HIS A 1 173 ? -0.789 6.738 -7.008 1.00 95.50 173 HIS A O 1
ATOM 1343 N N . ASN A 1 174 ? 0.470 4.877 -7.036 1.00 96.94 174 ASN A N 1
ATOM 1344 C CA . ASN A 1 174 ? -0.554 3.994 -6.488 1.00 96.94 174 ASN A CA 1
ATOM 1345 C C . ASN A 1 174 ? -0.007 3.217 -5.292 1.00 96.94 174 ASN A C 1
ATOM 1347 O O . ASN A 1 174 ? 1.130 2.734 -5.310 1.00 96.94 174 ASN A O 1
ATOM 1351 N N . VAL A 1 175 ? -0.840 3.068 -4.267 1.00 98.19 175 VAL A N 1
ATOM 1352 C CA . VAL A 1 175 ? -0.521 2.372 -3.014 1.00 98.19 175 VAL A CA 1
ATOM 1353 C C . VAL A 1 175 ? -1.746 1.619 -2.504 1.00 98.19 175 VAL A C 1
ATOM 1355 O O . VAL A 1 175 ? -2.854 1.776 -3.022 1.00 98.19 175 VAL A O 1
ATOM 1358 N N . ILE A 1 176 ? -1.557 0.801 -1.469 1.00 98.69 176 ILE A N 1
ATOM 1359 C CA . ILE A 1 176 ? -2.667 0.151 -0.768 1.00 98.69 176 ILE A CA 1
ATOM 1360 C C . ILE A 1 176 ? -2.915 0.865 0.547 1.00 98.69 176 ILE A C 1
ATOM 1362 O O . ILE A 1 176 ? -1.984 1.117 1.304 1.00 98.69 176 ILE A O 1
ATOM 1366 N N . VAL A 1 177 ? -4.175 1.173 0.828 1.00 98.75 177 VAL A N 1
ATOM 1367 C CA . VAL A 1 177 ? -4.608 1.700 2.123 1.00 98.75 177 VAL A CA 1
ATOM 1368 C C . VAL A 1 177 ? -5.367 0.616 2.871 1.00 98.75 177 VAL A C 1
ATOM 1370 O O . VAL A 1 177 ? -6.142 -0.139 2.285 1.00 98.75 177 VAL A O 1
ATOM 1373 N N . VAL A 1 178 ? -5.138 0.544 4.178 1.00 98.75 178 VAL A N 1
ATOM 1374 C CA . VAL A 1 178 ? -5.822 -0.365 5.093 1.00 98.75 178 VAL A CA 1
ATOM 13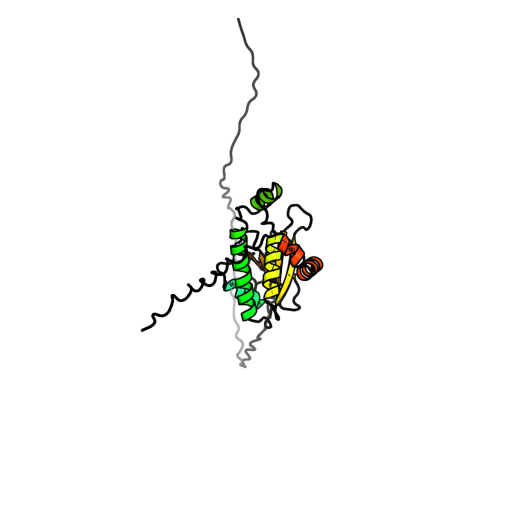75 C C . VAL A 1 178 ? -6.637 0.448 6.088 1.00 98.75 178 VAL A C 1
ATOM 1377 O O . VAL A 1 178 ? -6.113 1.358 6.735 1.00 98.75 178 VAL A O 1
ATOM 1380 N N . THR A 1 179 ? -7.910 0.103 6.237 1.00 98.75 179 THR A N 1
ATOM 1381 C CA . THR A 1 179 ? -8.810 0.686 7.238 1.00 98.75 179 THR A CA 1
ATOM 1382 C C . THR A 1 179 ? -9.387 -0.409 8.136 1.00 98.75 179 THR A C 1
ATOM 1384 O O . THR A 1 179 ? -9.284 -1.601 7.834 1.00 98.75 179 THR A O 1
ATOM 1387 N N . ALA A 1 180 ? -9.995 -0.028 9.260 1.00 98.50 180 ALA A N 1
ATOM 1388 C CA . ALA A 1 180 ? -10.918 -0.923 9.949 1.00 98.50 180 ALA A CA 1
ATOM 1389 C C . ALA A 1 180 ? -12.211 -1.069 9.135 1.00 98.50 180 ALA A C 1
ATOM 1391 O O . ALA A 1 180 ? -12.643 -0.131 8.474 1.00 98.50 180 ALA A O 1
ATOM 1392 N N . ARG A 1 181 ? -12.879 -2.220 9.230 1.00 97.88 181 ARG A N 1
ATOM 1393 C CA . ARG A 1 181 ? -14.119 -2.469 8.485 1.00 97.88 181 ARG A CA 1
ATOM 1394 C C . ARG A 1 181 ? -15.169 -1.374 8.706 1.00 97.88 181 ARG A C 1
ATOM 1396 O O . ARG A 1 181 ? -15.536 -1.086 9.846 1.00 97.88 181 ARG A O 1
ATOM 1403 N N . GLY A 1 182 ? -15.674 -0.801 7.611 1.00 96.38 182 GLY A N 1
ATOM 1404 C CA . GLY A 1 182 ? -16.675 0.270 7.633 1.00 96.38 182 GLY A CA 1
ATOM 1405 C C . GLY A 1 182 ? -16.128 1.648 8.026 1.00 96.38 182 GLY A C 1
ATOM 1406 O O . GLY A 1 182 ? -16.906 2.581 8.233 1.00 96.38 182 GLY A O 1
ATOM 1407 N N . GLN A 1 183 ? -14.809 1.795 8.152 1.00 96.69 183 GLN A N 1
ATOM 1408 C CA . GLN A 1 183 ? -14.162 3.075 8.405 1.00 96.69 183 GLN A CA 1
ATOM 1409 C C . GLN A 1 183 ? -13.956 3.846 7.084 1.00 96.69 183 GLN A C 1
ATOM 1411 O O . GLN A 1 183 ? -13.664 3.236 6.057 1.00 96.69 183 GLN A O 1
ATOM 1416 N N . PRO A 1 184 ? -14.075 5.189 7.081 1.00 97.50 184 PRO A N 1
ATOM 1417 C CA . PRO A 1 184 ? -13.751 5.994 5.904 1.00 97.50 184 PRO A CA 1
ATOM 1418 C C . PRO A 1 184 ? -12.289 5.839 5.468 1.00 97.50 184 PRO A C 1
ATOM 1420 O O . PRO A 1 184 ? -11.392 5.789 6.317 1.00 97.50 184 PRO A O 1
ATOM 1423 N N . PHE A 1 185 ? -12.061 5.851 4.153 1.00 98.00 185 PHE A N 1
ATOM 1424 C CA . PHE A 1 185 ? -10.747 5.722 3.516 1.00 98.00 185 PHE A CA 1
ATOM 1425 C C . PHE A 1 185 ? -9.695 6.669 4.108 1.00 98.00 185 PHE A C 1
ATOM 1427 O O . PHE A 1 185 ? -8.577 6.260 4.414 1.00 98.00 185 PHE A O 1
ATOM 1434 N N . GLU A 1 186 ? -10.055 7.929 4.354 1.00 96.38 186 GLU A N 1
ATOM 1435 C CA . GLU A 1 186 ? -9.109 8.966 4.772 1.00 96.38 186 GLU A CA 1
ATOM 1436 C C . GLU A 1 186 ? -8.618 8.803 6.218 1.00 96.38 186 GLU A C 1
ATOM 1438 O O . GLU A 1 186 ? -7.758 9.564 6.669 1.00 96.38 186 GLU A O 1
ATOM 1443 N N . GLN A 1 187 ? -9.186 7.858 6.971 1.00 96.38 187 GLN A N 1
ATOM 1444 C CA . GLN A 1 187 ? -8.713 7.480 8.305 1.00 96.38 187 GLN A CA 1
ATOM 1445 C C . GLN A 1 187 ? -7.800 6.246 8.280 1.00 96.38 187 GLN A C 1
ATOM 1447 O O . GLN A 1 187 ? -7.376 5.788 9.342 1.00 96.38 187 GLN A O 1
ATOM 1452 N N . GLY A 1 188 ? -7.539 5.691 7.096 1.00 97.62 188 GLY A N 1
ATOM 1453 C CA . GLY A 1 188 ? -6.704 4.517 6.917 1.00 97.62 188 GLY A CA 1
ATOM 1454 C C . GLY A 1 188 ? -5.211 4.792 7.045 1.00 97.62 188 GLY A C 1
ATOM 1455 O O . GLY A 1 188 ? -4.748 5.932 7.159 1.00 97.62 188 GLY A O 1
ATOM 1456 N N . ILE A 1 189 ? -4.460 3.699 6.983 1.00 98.25 189 ILE A N 1
ATOM 1457 C CA . ILE A 1 189 ? -3.002 3.678 6.905 1.00 98.25 189 ILE A CA 1
ATOM 1458 C C . ILE A 1 189 ? -2.604 3.260 5.492 1.00 98.25 189 ILE A C 1
ATOM 1460 O O . ILE A 1 189 ? -3.016 2.198 5.030 1.00 98.25 189 ILE A O 1
ATOM 1464 N N . LEU A 1 190 ? -1.800 4.078 4.816 1.00 97.75 190 LEU A N 1
ATOM 1465 C CA . LEU A 1 190 ? -1.196 3.731 3.533 1.00 97.75 190 LEU A CA 1
ATOM 1466 C C . LEU A 1 190 ? -0.006 2.789 3.732 1.00 97.75 190 LEU A C 1
ATOM 1468 O O . LEU A 1 190 ? 0.711 2.883 4.727 1.00 97.75 190 LEU A O 1
ATOM 1472 N N . LEU A 1 191 ? 0.207 1.912 2.758 1.00 98.69 191 LEU A N 1
ATOM 1473 C CA . LEU A 1 191 ? 1.310 0.966 2.654 1.00 98.69 191 LEU A CA 1
ATOM 1474 C C . LEU A 1 191 ? 1.936 1.112 1.264 1.00 98.69 191 LEU A C 1
ATOM 1476 O O . LEU A 1 191 ? 1.315 0.791 0.248 1.00 98.69 191 LEU A O 1
ATOM 1480 N N . ASP A 1 192 ? 3.174 1.593 1.222 1.00 98.19 192 ASP A N 1
ATOM 1481 C CA . ASP A 1 192 ? 3.895 1.912 -0.003 1.00 98.19 192 ASP A CA 1
ATOM 1482 C C . ASP A 1 192 ? 5.238 1.185 -0.056 1.00 98.19 192 ASP A C 1
ATOM 1484 O O . ASP A 1 192 ? 6.173 1.490 0.683 1.00 98.19 192 ASP A O 1
ATOM 1488 N N . ASN A 1 193 ? 5.352 0.216 -0.959 1.00 9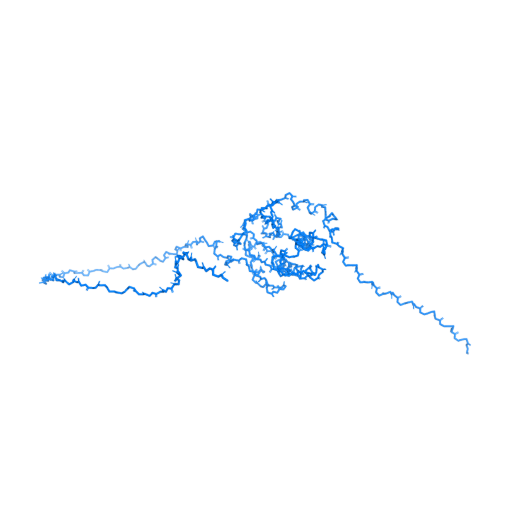7.69 193 ASN A N 1
ATOM 1489 C CA . ASN A 1 193 ? 6.599 -0.508 -1.180 1.00 97.69 193 ASN A CA 1
ATOM 1490 C C . ASN A 1 193 ? 7.464 0.079 -2.306 1.00 97.69 193 ASN A C 1
ATOM 1492 O O . ASN A 1 193 ? 8.595 -0.369 -2.486 1.00 97.69 193 ASN A O 1
ATOM 1496 N N . TRP A 1 194 ? 6.972 1.048 -3.077 1.00 96.62 194 TRP A N 1
ATOM 1497 C CA . TRP A 1 194 ? 7.655 1.540 -4.272 1.00 96.62 194 TRP A CA 1
ATOM 1498 C C . TRP A 1 194 ? 8.562 2.736 -3.980 1.00 96.62 194 TRP A C 1
ATOM 1500 O O . TRP A 1 194 ? 9.715 2.740 -4.422 1.00 96.62 194 TRP A O 1
ATOM 1510 N N . ARG A 1 195 ? 8.093 3.721 -3.195 1.00 94.56 195 ARG A N 1
ATOM 1511 C CA . ARG A 1 195 ? 8.797 5.013 -3.041 1.00 94.56 195 ARG A CA 1
ATOM 1512 C C . ARG A 1 195 ? 10.227 4.888 -2.499 1.00 94.56 195 ARG A C 1
ATOM 1514 O O . ARG A 1 195 ? 11.108 5.637 -2.910 1.00 94.56 195 ARG A O 1
ATOM 1521 N N . ASN A 1 196 ? 10.477 3.889 -1.648 1.00 95.44 196 ASN A N 1
ATOM 1522 C CA . ASN A 1 196 ? 11.803 3.574 -1.107 1.00 95.44 196 ASN A CA 1
ATOM 1523 C C . ASN A 1 196 ? 12.366 2.255 -1.668 1.00 95.44 196 ASN A C 1
ATOM 1525 O O . ASN A 1 196 ? 13.087 1.535 -0.976 1.00 95.44 196 ASN A O 1
ATOM 1529 N N . CYS A 1 197 ? 12.055 1.934 -2.930 1.00 95.12 197 CYS A N 1
ATOM 1530 C CA . CYS A 1 197 ? 12.657 0.822 -3.676 1.00 95.12 197 CYS A CA 1
ATOM 1531 C C . CYS A 1 197 ? 12.556 -0.535 -2.947 1.00 95.12 197 CYS A C 1
ATOM 1533 O O . CYS A 1 197 ? 13.554 -1.232 -2.767 1.00 95.12 197 CYS A O 1
ATOM 1535 N N . GLY A 1 198 ? 11.358 -0.897 -2.486 1.00 95.88 198 GLY A N 1
ATOM 1536 C CA . GLY A 1 198 ? 11.076 -2.140 -1.760 1.00 95.88 198 GLY A CA 1
ATOM 1537 C C . GLY A 1 198 ? 11.136 -2.036 -0.241 1.00 95.88 198 GLY A C 1
ATOM 1538 O O . GLY A 1 198 ? 10.759 -2.981 0.451 1.00 95.88 198 GLY A O 1
ATOM 1539 N N . ARG A 1 199 ? 11.592 -0.911 0.315 1.00 97.88 199 ARG A N 1
ATOM 1540 C CA . ARG A 1 199 ? 11.445 -0.640 1.749 1.00 97.88 199 ARG A CA 1
ATOM 1541 C C . ARG A 1 199 ? 10.038 -0.094 1.989 1.00 97.88 199 ARG A C 1
ATOM 1543 O O . ARG A 1 199 ? 9.646 0.875 1.345 1.00 97.88 199 ARG A O 1
ATOM 1550 N N . LEU A 1 200 ? 9.274 -0.753 2.861 1.00 98.56 200 LEU A N 1
ATOM 1551 C CA . LEU A 1 200 ? 7.895 -0.369 3.155 1.00 98.56 200 LEU A CA 1
ATOM 1552 C C . LEU A 1 200 ? 7.868 0.993 3.851 1.00 98.56 200 LEU A C 1
ATOM 1554 O O . LEU A 1 200 ? 8.410 1.133 4.941 1.00 98.56 200 LEU A O 1
ATOM 1558 N N . VAL A 1 201 ? 7.181 1.954 3.252 1.00 97.88 201 VAL A N 1
ATOM 1559 C CA . VAL A 1 201 ? 6.766 3.199 3.894 1.00 97.88 201 VAL A CA 1
ATOM 1560 C C . VAL A 1 201 ? 5.296 3.087 4.272 1.00 97.88 201 VAL A C 1
ATOM 1562 O O . VAL A 1 201 ? 4.489 2.565 3.505 1.00 97.88 201 VAL A O 1
ATOM 1565 N N . TRP A 1 202 ? 4.947 3.551 5.464 1.00 98.06 202 TRP A N 1
ATOM 1566 C CA . TRP A 1 202 ? 3.584 3.537 5.967 1.00 98.06 202 TRP A CA 1
ATOM 1567 C C . TRP A 1 202 ? 3.278 4.799 6.769 1.00 98.06 202 TRP A C 1
ATOM 1569 O O . TRP A 1 202 ? 4.166 5.447 7.317 1.00 98.06 202 TRP A O 1
ATOM 1579 N N . GLY A 1 203 ? 2.003 5.155 6.843 1.00 96.62 203 GLY A N 1
ATOM 1580 C CA . GLY A 1 203 ? 1.551 6.326 7.588 1.00 96.62 203 GLY A CA 1
ATOM 1581 C C . GLY A 1 203 ? 0.057 6.561 7.411 1.00 96.62 203 GLY A C 1
ATOM 1582 O O . GLY A 1 203 ? -0.580 5.870 6.615 1.00 96.62 203 GLY A O 1
ATOM 1583 N N . PRO A 1 204 ? -0.544 7.504 8.150 1.00 96.12 204 PRO A N 1
ATOM 1584 C CA . PRO A 1 204 ? -1.937 7.868 7.924 1.00 96.12 204 PRO A CA 1
ATOM 1585 C C . PRO A 1 204 ? -2.103 8.481 6.527 1.00 96.12 204 PRO A C 1
ATOM 1587 O O . PRO A 1 204 ? -1.260 9.263 6.094 1.00 96.12 204 PRO A O 1
ATOM 1590 N N . VAL A 1 205 ? -3.223 8.209 5.850 1.00 95.56 205 VAL A N 1
ATOM 1591 C CA . VAL A 1 205 ? -3.515 8.764 4.508 1.00 95.56 205 VAL A CA 1
ATOM 1592 C C . VAL A 1 205 ? -3.352 10.290 4.455 1.00 95.56 205 VAL A C 1
ATOM 1594 O O . VAL A 1 205 ? -2.827 10.833 3.489 1.00 95.56 205 VAL A O 1
ATOM 1597 N N . LYS A 1 206 ? -3.762 10.997 5.516 1.00 92.19 206 LYS A N 1
ATOM 1598 C CA . LYS A 1 206 ? -3.656 12.464 5.613 1.00 92.19 206 LYS A CA 1
ATOM 1599 C C . LYS A 1 206 ? -2.288 12.984 6.074 1.00 92.19 206 LYS A C 1
ATOM 1601 O O . LYS A 1 206 ? -2.099 14.196 6.092 1.00 92.19 206 LYS A O 1
ATOM 1606 N N . GLY A 1 207 ? -1.371 12.111 6.483 1.00 88.62 207 GLY A N 1
ATOM 1607 C CA . GLY A 1 207 ? -0.022 12.473 6.934 1.00 88.62 207 GLY A CA 1
ATOM 1608 C C . GLY A 1 207 ? 1.043 12.161 5.892 1.00 88.62 207 GLY A C 1
ATOM 1609 O O . GLY A 1 207 ? 2.152 11.792 6.249 1.00 88.62 207 GLY A O 1
ATOM 1610 N N . ASP A 1 208 ? 0.718 12.279 4.606 1.00 90.62 208 ASP A N 1
ATOM 1611 C CA . ASP A 1 208 ? 1.673 12.094 3.512 1.00 90.62 208 ASP A CA 1
ATOM 1612 C C . ASP A 1 208 ? 1.723 13.357 2.637 1.00 90.62 208 ASP A C 1
ATOM 1614 O O . ASP A 1 208 ? 1.163 13.373 1.542 1.00 90.62 208 ASP A O 1
ATOM 1618 N N . PRO A 1 209 ? 2.334 14.457 3.129 1.00 85.81 209 PRO A N 1
ATOM 1619 C CA . PRO A 1 209 ? 2.196 15.791 2.539 1.00 85.81 209 PRO A CA 1
ATOM 1620 C C . PRO A 1 209 ? 2.494 15.917 1.034 1.00 85.81 209 PRO A C 1
ATOM 1622 O O . PRO A 1 209 ? 1.836 16.739 0.390 1.00 85.81 209 PRO A O 1
ATOM 1625 N N . PRO A 1 210 ? 3.446 15.160 0.443 1.00 86.56 210 PRO A N 1
ATOM 1626 C CA . PRO A 1 210 ? 3.712 15.242 -0.991 1.00 86.56 210 PRO A CA 1
ATOM 1627 C C . PRO A 1 210 ? 2.572 14.720 -1.876 1.00 86.56 210 PRO A C 1
ATOM 1629 O O . PRO A 1 210 ? 2.527 15.073 -3.052 1.00 86.56 210 PRO A O 1
ATOM 1632 N N . TYR A 1 211 ? 1.665 13.896 -1.341 1.00 90.69 211 TYR A N 1
ATOM 1633 C CA . TYR A 1 211 ? 0.664 13.177 -2.126 1.00 90.69 211 TYR A CA 1
ATOM 1634 C C . TYR A 1 211 ? -0.764 13.535 -1.703 1.00 90.69 211 TYR A C 1
ATOM 1636 O O . TYR A 1 211 ? -1.080 13.723 -0.528 1.00 90.69 211 TYR A O 1
ATOM 1644 N N . ARG A 1 212 ? -1.663 13.603 -2.689 1.00 93.38 212 ARG A N 1
ATOM 1645 C CA . ARG A 1 212 ? -3.109 13.717 -2.469 1.00 93.38 212 ARG A CA 1
ATOM 1646 C C . ARG A 1 212 ? -3.753 12.400 -2.871 1.00 93.38 212 ARG A C 1
ATOM 1648 O O . ARG A 1 212 ? -3.976 12.158 -4.050 1.00 93.38 212 ARG A O 1
ATOM 1655 N N . TRP A 1 213 ? -3.989 11.552 -1.877 1.00 96.25 213 TRP A N 1
ATOM 1656 C CA . TRP A 1 213 ? -4.534 10.216 -2.077 1.00 96.25 213 TRP A CA 1
ATOM 1657 C C . TRP A 1 213 ? -6.047 10.240 -2.264 1.00 96.25 213 TRP A C 1
ATOM 1659 O O . TRP A 1 213 ? -6.775 10.764 -1.418 1.00 96.25 213 TRP A O 1
ATOM 1669 N N . GLU A 1 214 ? -6.503 9.601 -3.333 1.00 96.94 214 GLU A N 1
ATOM 1670 C CA . GLU A 1 214 ? -7.907 9.369 -3.648 1.00 96.94 214 GLU A CA 1
ATOM 1671 C C . GLU A 1 214 ? -8.182 7.863 -3.718 1.00 96.94 214 GLU A C 1
ATOM 1673 O O . GLU A 1 214 ? -7.323 7.067 -4.104 1.00 96.94 214 GLU A O 1
ATOM 1678 N N . GLU A 1 215 ? -9.378 7.456 -3.294 1.00 98.06 215 GLU A N 1
ATOM 1679 C CA . GLU A 1 215 ? -9.794 6.055 -3.320 1.00 98.06 215 GLU A CA 1
ATOM 1680 C C . GLU A 1 215 ? -10.385 5.691 -4.686 1.00 98.06 215 GLU A C 1
ATOM 1682 O O . GLU A 1 215 ? -11.382 6.276 -5.111 1.00 98.06 215 GLU A O 1
ATOM 1687 N N . ASN A 1 216 ? -9.860 4.638 -5.316 1.00 97.75 216 ASN A N 1
ATOM 1688 C CA . ASN A 1 216 ? -10.422 4.086 -6.546 1.00 97.75 216 ASN A CA 1
ATOM 1689 C C . ASN A 1 216 ? -10.989 2.678 -6.317 1.00 97.75 216 ASN A C 1
ATOM 1691 O O . ASN A 1 216 ? -10.327 1.649 -6.478 1.00 97.75 216 ASN A O 1
ATOM 1695 N N . LYS A 1 217 ? -12.272 2.625 -5.947 1.00 97.25 217 LYS A N 1
ATOM 1696 C CA . LYS A 1 217 ? -12.986 1.363 -5.682 1.00 97.25 217 LYS A CA 1
ATOM 1697 C C . LYS A 1 217 ? -13.147 0.490 -6.925 1.00 97.25 217 LYS A C 1
ATOM 1699 O O . LYS A 1 217 ? -13.185 -0.734 -6.803 1.00 97.25 217 LYS A O 1
ATOM 1704 N N . ALA A 1 218 ? -13.262 1.103 -8.103 1.00 96.62 218 ALA A N 1
ATOM 1705 C CA . ALA A 1 218 ? -13.413 0.369 -9.354 1.00 96.62 218 ALA A CA 1
ATOM 1706 C C . ALA A 1 218 ? -12.130 -0.403 -9.684 1.00 96.62 218 ALA A C 1
ATOM 1708 O O . ALA A 1 218 ? -12.196 -1.587 -10.010 1.00 96.62 218 ALA A O 1
ATOM 1709 N N . GLU A 1 219 ? -10.966 0.228 -9.516 1.00 95.19 219 GLU A N 1
ATOM 1710 C CA . GLU A 1 219 ? -9.677 -0.418 -9.759 1.00 95.19 219 GLU A CA 1
ATOM 1711 C C . GLU A 1 219 ? -9.396 -1.543 -8.756 1.00 95.19 219 GLU A C 1
ATOM 1713 O O . GLU A 1 219 ? -8.978 -2.635 -9.150 1.00 95.19 219 GLU A O 1
ATOM 1718 N N . LEU A 1 220 ? -9.719 -1.325 -7.474 1.00 96.75 220 LEU A N 1
ATOM 1719 C CA . LEU A 1 220 ? -9.686 -2.380 -6.459 1.00 96.75 220 LEU A CA 1
ATOM 1720 C C . LEU A 1 220 ? -10.520 -3.596 -6.898 1.00 96.75 220 LEU A C 1
ATOM 1722 O O . LEU A 1 220 ? -10.023 -4.724 -6.905 1.00 96.75 220 LEU A O 1
ATOM 1726 N N . TYR A 1 221 ? -11.780 -3.366 -7.280 1.00 95.75 221 TYR A N 1
ATOM 1727 C CA . TYR A 1 221 ? -12.689 -4.427 -7.711 1.00 95.75 221 TYR A CA 1
ATOM 1728 C C . TYR A 1 221 ? -12.146 -5.174 -8.936 1.00 95.75 221 TYR A C 1
ATOM 1730 O O . TYR A 1 221 ? -12.073 -6.403 -8.920 1.00 95.75 221 TYR A O 1
ATOM 1738 N N . ASN A 1 222 ? -11.697 -4.450 -9.964 1.00 93.62 222 ASN A N 1
ATOM 1739 C CA . ASN A 1 222 ? -11.168 -5.038 -11.194 1.00 93.62 222 ASN A CA 1
ATOM 1740 C C . ASN A 1 222 ? -9.969 -5.958 -10.925 1.00 93.62 222 ASN A C 1
ATOM 1742 O O . ASN A 1 222 ? -9.919 -7.081 -11.434 1.00 93.62 222 ASN A O 1
ATOM 1746 N N . ARG A 1 223 ? -9.025 -5.520 -10.084 1.00 92.88 223 ARG A N 1
ATOM 1747 C CA . ARG A 1 223 ? -7.823 -6.300 -9.742 1.00 92.88 223 ARG A CA 1
ATOM 1748 C C . ARG A 1 223 ? -8.141 -7.574 -8.978 1.00 92.88 223 ARG A C 1
ATOM 1750 O O . ARG A 1 223 ? -7.552 -8.616 -9.268 1.00 92.88 223 ARG A O 1
ATOM 1757 N N . LEU A 1 224 ? -9.091 -7.510 -8.047 1.00 93.06 224 LEU A N 1
ATOM 1758 C CA . LEU A 1 224 ? -9.504 -8.668 -7.256 1.00 93.06 224 LEU A CA 1
ATOM 1759 C C . LEU A 1 224 ? -10.331 -9.682 -8.064 1.00 93.06 224 LEU A C 1
ATOM 1761 O O . LEU A 1 224 ? -10.229 -10.879 -7.802 1.00 93.06 224 LEU A O 1
ATOM 1765 N N . GLN A 1 225 ? -11.106 -9.245 -9.063 1.00 90.25 225 GLN A N 1
ATOM 1766 C CA . GLN A 1 225 ? -11.863 -10.150 -9.948 1.00 90.25 225 GLN A CA 1
ATOM 1767 C C . GLN A 1 225 ? -10.998 -10.810 -11.028 1.00 90.25 225 GLN A C 1
ATOM 1769 O O . GLN A 1 225 ? -11.306 -11.905 -11.507 1.00 90.25 225 GLN A O 1
ATOM 1774 N N . HIS A 1 226 ? -9.907 -10.156 -11.426 1.00 85.75 226 HIS A N 1
ATOM 1775 C CA . HIS A 1 226 ? -9.079 -10.579 -12.554 1.00 85.75 226 HIS A CA 1
ATOM 1776 C C . HIS A 1 226 ? -7.597 -10.772 -12.186 1.00 85.75 226 HIS A C 1
ATOM 1778 O O . HIS A 1 226 ? -6.720 -10.324 -12.932 1.00 85.75 226 HIS A O 1
ATOM 1784 N N . PRO A 1 227 ? -7.263 -11.490 -11.096 1.00 79.50 227 PRO A N 1
ATOM 1785 C CA . PRO A 1 227 ? -5.894 -11.565 -10.585 1.00 79.50 227 PRO A CA 1
ATOM 1786 C C . PRO A 1 227 ? -4.907 -12.154 -11.604 1.00 79.50 227 PRO A C 1
ATOM 1788 O O . PRO A 1 227 ? -3.744 -11.758 -11.644 1.00 79.50 227 PRO A O 1
ATOM 1791 N N . GLN A 1 228 ? -5.348 -13.055 -12.488 1.00 73.38 228 GLN A N 1
ATOM 1792 C CA . GLN A 1 228 ? -4.538 -13.626 -13.572 1.00 73.38 228 GLN A CA 1
ATOM 1793 C C . GLN A 1 228 ? -4.095 -12.604 -14.628 1.00 73.38 228 GLN A C 1
ATOM 1795 O O . GLN A 1 228 ? -3.053 -12.790 -15.252 1.00 73.38 228 GLN A O 1
ATOM 1800 N N . HIS A 1 229 ? -4.869 -11.538 -14.852 1.00 69.62 229 HIS A N 1
ATOM 1801 C CA . HIS A 1 229 ? -4.508 -10.499 -15.819 1.00 69.62 229 HIS A CA 1
ATOM 1802 C C . HIS A 1 229 ? -3.363 -9.640 -15.284 1.00 69.62 229 HIS A C 1
ATOM 1804 O O . HIS A 1 229 ? -2.443 -9.308 -16.027 1.00 69.62 229 HIS A O 1
ATOM 1810 N N . TYR A 1 230 ? -3.380 -9.363 -13.982 1.00 67.25 230 TYR A N 1
ATOM 1811 C CA . TYR A 1 230 ? -2.388 -8.515 -13.332 1.00 67.25 230 TYR A CA 1
ATOM 1812 C C . TYR A 1 230 ? -1.150 -9.291 -12.855 1.00 67.25 230 TYR A C 1
ATOM 1814 O O . TYR A 1 230 ? -0.051 -8.748 -12.877 1.00 67.25 230 TYR A O 1
ATOM 1822 N N . SER A 1 231 ? -1.288 -10.579 -12.524 1.00 60.22 231 SER A N 1
ATOM 1823 C CA . SER A 1 231 ? -0.155 -11.444 -12.147 1.00 60.22 231 SER A CA 1
ATOM 1824 C C . SER A 1 231 ? 0.707 -11.893 -13.332 1.00 60.22 231 SER A C 1
ATOM 1826 O O . SER A 1 231 ? 1.884 -12.181 -13.152 1.00 60.22 231 SER A O 1
ATOM 1828 N N . ARG A 1 232 ? 0.177 -11.905 -14.566 1.00 52.22 232 ARG A N 1
ATOM 1829 C CA . ARG A 1 232 ? 0.948 -12.223 -15.791 1.00 52.22 232 ARG A CA 1
ATOM 1830 C C . ARG A 1 232 ? 1.936 -11.138 -16.216 1.00 52.22 232 ARG A C 1
ATOM 1832 O O . ARG A 1 232 ? 2.763 -11.382 -17.089 1.00 52.22 232 ARG A O 1
ATOM 1839 N N . ILE A 1 233 ? 1.866 -9.962 -15.601 1.00 54.72 233 ILE A N 1
ATOM 1840 C CA . ILE A 1 233 ? 2.839 -8.884 -15.800 1.00 54.72 233 ILE A CA 1
ATOM 1841 C C . ILE A 1 233 ? 4.195 -9.263 -15.154 1.00 54.72 233 ILE A C 1
ATOM 1843 O O . ILE A 1 233 ? 5.223 -8.654 -15.446 1.00 54.72 233 ILE A O 1
ATOM 1847 N N . ILE A 1 234 ? 4.224 -10.324 -14.336 1.00 49.34 234 ILE A N 1
ATOM 1848 C CA . ILE A 1 234 ? 5.386 -10.805 -13.588 1.00 49.34 234 ILE A CA 1
ATOM 1849 C C . ILE A 1 234 ? 5.621 -12.287 -13.932 1.00 49.34 234 ILE A C 1
ATOM 1851 O O . ILE A 1 234 ? 4.729 -13.115 -13.732 1.00 49.34 234 ILE A O 1
ATOM 1855 N N . PRO A 1 235 ? 6.800 -12.687 -14.441 1.00 43.16 235 PRO A N 1
ATOM 1856 C CA . PRO A 1 235 ? 7.164 -14.095 -14.468 1.00 43.16 235 PRO A CA 1
ATOM 1857 C C . PRO A 1 235 ? 7.373 -14.550 -13.022 1.00 43.16 235 PRO A C 1
ATOM 1859 O O . PRO A 1 235 ? 8.342 -14.143 -12.390 1.00 43.16 235 PRO A O 1
ATOM 1862 N N . ARG A 1 236 ? 6.469 -15.382 -12.494 1.00 46.88 236 ARG A N 1
ATOM 1863 C CA . ARG A 1 236 ? 6.667 -16.024 -11.189 1.00 46.88 236 ARG A CA 1
ATOM 1864 C C . ARG A 1 236 ? 8.000 -16.788 -11.224 1.00 46.88 236 ARG A C 1
ATOM 1866 O O . ARG A 1 236 ? 8.209 -17.517 -12.198 1.00 46.88 236 ARG A O 1
ATOM 1873 N N . PRO A 1 237 ? 8.870 -16.689 -10.204 1.00 45.69 237 PRO A N 1
ATOM 1874 C CA . PRO A 1 237 ? 9.967 -17.635 -10.080 1.00 45.69 237 PRO A CA 1
ATOM 1875 C C . PRO A 1 237 ? 9.368 -19.041 -10.035 1.00 45.69 237 PRO A C 1
ATOM 1877 O O . PRO A 1 237 ? 8.480 -19.331 -9.228 1.00 45.69 237 PRO A O 1
ATOM 1880 N N . GLU A 1 238 ? 9.781 -19.874 -10.986 1.00 42.19 238 GLU A N 1
ATOM 1881 C CA . GLU A 1 238 ? 9.359 -21.266 -11.060 1.00 42.19 238 GLU A CA 1
ATOM 1882 C C . GLU A 1 238 ? 9.627 -21.911 -9.690 1.00 42.19 238 GLU A C 1
ATOM 1884 O O . GLU A 1 238 ? 10.673 -21.631 -9.093 1.00 42.19 238 GLU A O 1
ATOM 1889 N N . PRO A 1 239 ? 8.683 -22.684 -9.120 1.00 43.12 239 PRO A N 1
ATOM 1890 C CA . PRO A 1 239 ? 8.954 -23.377 -7.870 1.00 43.12 239 PRO A CA 1
ATOM 1891 C C . PRO A 1 239 ? 10.237 -24.191 -8.044 1.00 43.12 239 PRO A C 1
ATOM 1893 O O . PRO A 1 239 ? 10.360 -24.916 -9.032 1.00 43.12 239 PRO A O 1
ATOM 1896 N N . GLU A 1 240 ? 11.179 -24.038 -7.104 1.00 48.72 240 GLU A N 1
ATOM 1897 C CA . GLU A 1 240 ? 12.413 -24.829 -7.066 1.00 48.72 240 GLU A CA 1
ATOM 1898 C C . GLU A 1 240 ? 12.059 -26.288 -7.376 1.00 48.72 240 GLU A C 1
ATOM 1900 O O . GLU A 1 240 ? 11.151 -26.832 -6.727 1.00 48.72 240 GLU A O 1
ATOM 1905 N N . PRO A 1 241 ? 12.689 -26.911 -8.389 1.00 52.59 241 PRO A N 1
ATOM 1906 C CA . PRO A 1 241 ? 12.330 -28.253 -8.798 1.00 52.59 241 PRO A CA 1
ATOM 1907 C C . PRO A 1 241 ? 12.383 -29.157 -7.573 1.00 52.59 241 PRO A C 1
ATOM 1909 O O . PRO A 1 241 ? 13.410 -29.258 -6.899 1.00 52.59 241 PRO A O 1
ATOM 1912 N N . HIS A 1 242 ? 11.249 -29.796 -7.270 1.00 45.84 242 HIS A N 1
ATOM 1913 C CA . HIS A 1 242 ? 11.186 -30.771 -6.193 1.00 45.84 242 HIS A CA 1
ATOM 1914 C C . HIS A 1 242 ? 12.349 -31.752 -6.367 1.00 45.84 242 HIS A C 1
ATOM 1916 O O . HIS A 1 242 ? 12.542 -32.242 -7.489 1.00 45.84 242 HIS A O 1
ATOM 1922 N N . PRO A 1 243 ? 13.120 -32.053 -5.303 1.00 53.03 243 PRO A N 1
ATOM 1923 C CA . PRO A 1 243 ? 14.161 -33.057 -5.397 1.00 53.03 243 PRO A CA 1
ATOM 1924 C C . PRO A 1 243 ? 13.504 -34.318 -5.939 1.00 53.03 243 PRO A C 1
ATOM 1926 O O . PRO A 1 243 ? 12.560 -34.854 -5.352 1.00 53.03 243 PRO A O 1
ATOM 1929 N N . THR A 1 244 ? 13.944 -34.720 -7.131 1.00 52.47 244 THR A N 1
ATOM 1930 C CA . THR A 1 244 ? 13.404 -35.890 -7.809 1.00 52.47 244 THR A CA 1
ATOM 1931 C C . THR A 1 244 ? 13.525 -37.051 -6.830 1.00 52.47 244 THR A C 1
ATOM 1933 O O . THR A 1 244 ? 14.615 -37.231 -6.276 1.00 52.47 244 THR A O 1
ATOM 1936 N N . PRO A 1 245 ? 12.454 -37.825 -6.570 1.00 53.72 245 PRO A N 1
ATOM 1937 C CA . PRO A 1 245 ? 12.571 -39.002 -5.729 1.00 53.72 245 PRO A CA 1
ATOM 1938 C C . PRO A 1 245 ? 13.719 -39.835 -6.279 1.00 53.72 245 PRO A C 1
ATOM 1940 O O . PRO A 1 245 ? 13.707 -40.186 -7.464 1.00 53.72 245 PRO A O 1
ATOM 1943 N N . ALA A 1 246 ? 14.739 -40.077 -5.452 1.00 62.19 246 ALA A N 1
ATOM 1944 C CA . ALA A 1 246 ? 15.887 -40.868 -5.854 1.00 62.19 246 ALA A CA 1
ATOM 1945 C C . ALA A 1 246 ? 15.363 -42.149 -6.510 1.00 62.19 246 ALA A C 1
ATOM 1947 O O . ALA A 1 246 ? 14.586 -42.888 -5.894 1.00 62.19 246 ALA A O 1
ATOM 1948 N N . LYS A 1 247 ? 15.727 -42.381 -7.780 1.00 55.72 247 LYS A N 1
ATOM 1949 C CA . LYS A 1 247 ? 15.417 -43.643 -8.455 1.00 55.72 247 LYS A CA 1
ATOM 1950 C C . LYS A 1 247 ? 15.899 -44.747 -7.523 1.00 55.72 247 LYS A C 1
ATOM 1952 O O . LYS A 1 247 ? 17.095 -44.829 -7.249 1.00 55.72 247 LYS A O 1
ATOM 1957 N N . LYS A 1 248 ? 14.972 -45.565 -7.012 1.00 58.16 248 LYS A N 1
ATOM 1958 C CA . LYS A 1 248 ? 15.337 -46.786 -6.295 1.00 58.16 248 LYS A CA 1
ATOM 1959 C C . LYS A 1 248 ? 16.241 -47.571 -7.237 1.00 58.16 248 LYS A C 1
ATOM 1961 O O . LYS A 1 248 ? 15.788 -48.007 -8.295 1.00 58.16 248 LYS A O 1
ATOM 1966 N N . LEU A 1 249 ? 17.518 -47.685 -6.876 1.00 59.03 249 LEU A N 1
ATOM 1967 C CA . LEU A 1 249 ? 18.429 -48.608 -7.533 1.00 59.03 249 LEU A CA 1
ATOM 1968 C C . LEU A 1 249 ? 17.751 -49.985 -7.525 1.00 59.03 249 LEU A C 1
ATOM 1970 O O . LEU A 1 249 ? 17.244 -50.389 -6.470 1.00 59.03 249 LEU A O 1
ATOM 1974 N N . PRO A 1 250 ? 17.671 -50.677 -8.674 1.00 58.53 250 PRO A N 1
ATOM 1975 C CA . PRO A 1 250 ? 17.088 -52.006 -8.710 1.00 58.53 250 PRO A CA 1
ATOM 1976 C C . PRO A 1 250 ? 17.826 -52.873 -7.693 1.00 58.53 250 PRO A C 1
ATOM 1978 O O . PRO A 1 250 ? 19.057 -52.889 -7.655 1.00 58.53 250 PRO A O 1
ATOM 1981 N N . HIS A 1 251 ? 17.063 -53.536 -6.821 1.00 62.44 251 HIS A N 1
ATOM 1982 C CA . HIS A 1 251 ? 17.609 -54.532 -5.913 1.00 62.44 251 HIS A CA 1
ATOM 1983 C C . HIS A 1 251 ? 18.413 -55.535 -6.739 1.00 62.44 251 HIS A C 1
ATOM 1985 O O . HIS A 1 251 ? 17.858 -56.215 -7.603 1.00 62.44 251 HIS A O 1
ATOM 1991 N N . GLY A 1 252 ? 19.722 -55.583 -6.483 1.00 66.25 252 GLY A N 1
ATOM 1992 C CA . GLY A 1 252 ? 20.588 -56.615 -7.029 1.00 66.25 252 GLY A CA 1
ATOM 1993 C C . GLY A 1 252 ? 20.034 -57.999 -6.675 1.00 66.25 252 GLY A C 1
ATOM 1994 O O . GLY A 1 252 ? 19.352 -58.143 -5.651 1.00 66.25 252 GLY A O 1
ATOM 1995 N N . PRO A 1 253 ? 20.268 -59.008 -7.527 1.00 65.31 253 PRO A N 1
ATOM 1996 C CA . PRO A 1 253 ? 19.717 -60.334 -7.315 1.00 65.31 253 PRO A CA 1
ATOM 1997 C C . PRO A 1 253 ? 20.160 -60.873 -5.953 1.00 65.31 253 PRO A C 1
ATOM 1999 O O . PRO A 1 253 ? 21.333 -60.823 -5.585 1.00 65.31 253 PRO A O 1
ATOM 2002 N N . ARG A 1 254 ? 19.175 -61.360 -5.195 1.00 61.06 254 ARG A N 1
ATOM 2003 C CA . ARG A 1 254 ? 19.373 -62.002 -3.898 1.00 61.06 254 ARG A CA 1
ATOM 2004 C C . ARG A 1 254 ? 20.204 -63.277 -4.138 1.00 61.06 254 ARG A C 1
ATOM 2006 O O . ARG A 1 254 ? 19.783 -64.074 -4.980 1.00 61.06 254 ARG A O 1
ATOM 2013 N N . PRO A 1 255 ? 21.352 -63.480 -3.466 1.00 53.94 255 PRO A N 1
ATOM 2014 C CA . PRO A 1 255 ? 22.141 -64.690 -3.659 1.00 53.94 255 PRO A CA 1
ATOM 2015 C C . PRO A 1 255 ? 21.308 -65.907 -3.250 1.00 53.94 255 PRO A C 1
ATOM 2017 O O . PRO A 1 255 ? 20.698 -65.925 -2.177 1.00 53.94 255 PRO A O 1
ATOM 2020 N N . GLN A 1 256 ? 21.225 -66.886 -4.151 1.00 55.16 256 GLN A N 1
ATOM 2021 C CA . GLN A 1 256 ? 20.705 -68.206 -3.830 1.00 55.16 256 GLN A CA 1
ATOM 2022 C C . GLN A 1 256 ? 21.846 -69.029 -3.236 1.00 55.16 256 GLN A C 1
ATOM 2024 O O . GLN A 1 256 ? 22.810 -69.294 -3.947 1.00 55.16 256 GLN A O 1
ATOM 2029 N N . GLN A 1 257 ? 21.628 -69.433 -1.980 1.00 48.03 257 GLN A N 1
ATOM 2030 C CA . GLN A 1 257 ? 22.359 -70.427 -1.181 1.00 48.03 257 GLN A CA 1
ATOM 2031 C C . GLN A 1 257 ? 23.796 -70.074 -0.784 1.00 48.03 257 GLN A C 1
ATOM 2033 O O . GLN A 1 257 ? 24.659 -69.874 -1.661 1.00 48.03 257 GLN A O 1
#

Nearest PDB structures (foldseek):
  2mqb-assembly1_A  TM=3.326E-01  e=1.121E+00  Staphylococcus aureus subsp. aureus Mu50
  7ena-assembly1_r  TM=3.251E-01  e=7.246E+00  Homo sapiens

pLDDT: mean 75.24, std 25.47, range [30.28, 98.75]

Secondary structure (DSSP, 8-state):
--------------------------------------------------------------TTTTT-SS-EE--STT-HHHHHHHHTT-TTS-HHHHHHHHHHHHHHHHHHHHHTT--SSHHHHHHHHHTTS-S---HHHHHHHHHHHHHTT--SSEEEEEEEESTTSTT-EEEEEEEETT--GGGSEEEEEEEETTEEEEEEGGG-TT---EE-HHHHHHHHH-HHHHHTTS-PPPP-PPPPPP--PPPPPPPP-

Sequence (257 aa):
MSAVRTRSRNFRGREFSEFLIERDLAAVSAKQKGVMFTRRCFNAAIVAGATAMALAVCAPSTRASLFGGDAVEATSDHDPALTAGLLRLSPSVNPDETRRVAFTAYTTGRQLAAEWRMVWPPTMQSFLIHVGARKAGHCYQYANELLLRLDALKLRTLELHWAECAPGNFDEHNVIVVTARGQPFEQGILLDNWRNCGRLVWGPVKGDPPYRWEENKAELYNRLQHPQHYSRIIPRPEPEPHPTPAKKLPHGPRPQQ